Protein 7K46 (pdb70)

Solvent-accessible surface area: 13579 Å² total; per-residue (Å²): 173,32,125,57,13,83,69,3,125,45,92,30,0,21,23,1,86,86,13,57,79,71,23,0,65,41,0,7,101,8,0,43,62,0,52,99,40,18,85,67,62,125,119,13,78,77,3,162,53,115,28,0,0,10,1,33,76,58,146,24,87,92,7,56,65,15,1,22,39,0,0,111,108,0,22,9,50,29,61,128,56,86,68,204,131,109,78,26,56,72,15,1,142,57,0,18,92,85,5,39,0,2,0,5,39,42,47,128,95,92,3,15,106,59,0,81,76,27,26,105,56,16,0,0,3,0,2,18,48,16,1,54,22,1,0,16,7,0,7,2,0,0,0,0,58,35,43,20,52,46,3,58,43,8,0,0,0,1,3,0,14,1,111,128,23,119,50,11,17,17,5,0,69,8,0,0,107,7,4,48,6,98,40,0,10,3,0,3,14,87,50,32,72,5,38,83,144,10,55,72,111,3,46,111,28,20,124,88,95,62,8,44,55,68,86,32,72,11,12,53,60,129,12,0,46,41,0,20,0,0,4,2,18,115,28,58,190,115,160,50,35,110,82,22,66,75,41,5,52,0,28,142,75,49,5,83,95,16,70,98,134,4,5,0,0,2,31,24,80,58,90,76,21,2,27,101,76,4,37,145,34,114,49,4,0,0,86,97,3,73,99,17,0,16,0,0,8,0,0,0,0,8,0,3,35,16,107

Radius of gyration: 19.5 Å; Cα contacts (8 Å, |Δi|>4): 595; chains: 1; bounding box: 45×53×38 Å

Sequence (307 aa):
TFNPVASLKGQSVASSAAQFSRADIDALIQLALDMKTHIEAGKTIDTLRRGRVMTPLFFEDSSRTLSSFCAAMMRLGGSVVNFKVEGETLQDTIRTLLDSYSDVLVLRHAKEEALEEQAMSVATHPIMNAGNGAGEHPTQALLDILTIHAELGAVDGIAIALIGDLKKGRTVHSSLLKLLAHNFALRKVYLIAPAGLEMPAEVLEHVATDVVVKRGIAIQQASGLTPEIVADCDVLYATRLQKLTAFEASSKASSLLIDKARLAHAKAKMVVMHPLPRVDDELLSTDIDDDPRAAYFRQMRYGLFMRMAILFSVLSG

Secondary structure (DSSP, 8-state):
-----GGGTT--B--GGGS-HHHHHHHHHHHHHHHHHHHTT----TTTT-EEEEEESS--HHHHHHHHHHHHTTT-EE---------HHHHHHHHHTT-SEEEEE-S-HHHHHHHHHH-SS-EEE---TTS--HHHHHHHHHHHHHHHS-STT-EEEEES-TTT-HHHHHHHHHHHHHS--SEEEEE--TT-PPPHHHHHHHHHHHHHHT-EEEEESS--HHHHHH-SEEEE------TTHHHHHHHH-BSHHHHTTS-SS-EEE--S--SSSB-GGGTTSTTB-TTHHHHHHHHHHHHHHHHHH--

Foldseek 3Di:
DADALQVQAQAAAFFLVVDALVSLVNLLVQLVVVVVCVVVVHAAQQAAPAEEEEDAPDDDCLLVVLLQLLQVSNNHYYDYDDDDPDDLCVVLVVCQVRHQEYEYHEQDPVSVVSSVVRHPHHYYDCDYQQLGHNLLLSLVLSLLCVQQVDLAAFEEEEEELQQRNNVVLSSVQSSLQHHLYAEYEYEAAPPSGNDPVSCVSSVVSCVVSVYYYHYDHADDLVSQQRGQEYEYEEYDDPPCRVVSLVRQADAPVSCVSHDPRHAYEYCDDYDRSYPCRCVPPPRHCHVVSSVSSSSSSSSSVCNHHRD

Structure (mmCIF, N/CA/C/O backbone):
data_7K46
#
_entry.id   7K46
#
_cell.length_a   136.240
_cell.length_b   136.240
_cell.length_c   136.240
_cell.angle_alpha   90.000
_cell.angle_beta   90.000
_cell.angle_gamma   90.000
#
_symmetry.space_group_name_H-M   'I 2 3'
#
loop_
_entity.id
_entity.type
_entity.pdbx_description
1 polymer 'Aspartate carbamoyltransferase'
2 non-polymer 1,2-ETHANEDIOL
3 water water
#
loop_
_atom_site.group_PDB
_atom_site.id
_atom_site.type_symbol
_atom_site.label_atom_id
_atom_site.label_alt_id
_atom_site.label_comp_id
_atom_site.label_asym_id
_atom_site.label_entity_id
_atom_site.label_seq_id
_atom_site.pdbx_PDB_ins_code
_atom_site.Cartn_x
_atom_site.Cartn_y
_atom_site.Cartn_z
_atom_site.occupancy
_atom_site.B_iso_or_equiv
_atom_site.auth_seq_id
_atom_site.auth_comp_id
_atom_site.auth_asym_id
_atom_site.auth_atom_id
_atom_site.pdbx_PDB_model_num
ATOM 1 N N . THR A 1 3 ? 55.50343 41.36863 72.73636 1.000 67.53026 3 THR A N 1
ATOM 2 C CA . THR A 1 3 ? 54.09871 41.32978 72.34562 1.000 61.34816 3 THR A CA 1
ATOM 3 C C . THR A 1 3 ? 53.68065 39.89693 71.97622 1.000 54.89437 3 THR A C 1
ATOM 4 O O . THR A 1 3 ? 54.51285 39.07961 71.57247 1.000 57.44633 3 THR A O 1
ATOM 8 N N . PHE A 1 4 ? 52.39451 39.58969 72.14189 1.000 38.52650 4 PHE A N 1
ATOM 9 C CA . PHE A 1 4 ? 51.85741 38.26462 71.86349 1.000 33.41371 4 PHE A CA 1
ATOM 10 C C . PHE A 1 4 ? 50.73581 38.36392 70.83732 1.000 35.36102 4 PHE A C 1
ATOM 11 O O . PHE A 1 4 ? 49.99673 39.35293 70.79418 1.000 31.06554 4 PHE A O 1
ATOM 19 N N . ASN A 1 5 ? 50.60206 37.32611 70.01330 1.000 31.26633 5 ASN A N 1
ATOM 20 C CA . ASN A 1 5 ? 49.51927 37.29156 69.04001 1.000 29.66424 5 ASN A CA 1
ATOM 21 C C . ASN A 1 5 ? 48.36434 36.47769 69.59591 1.000 25.45295 5 ASN A C 1
ATOM 22 O O . ASN A 1 5 ? 48.53674 35.27817 69.88018 1.000 25.65513 5 ASN A O 1
ATOM 27 N N . PRO A 1 6 ? 47.18940 37.06986 69.77535 1.000 21.56579 6 PRO A N 1
ATOM 28 C CA . PRO A 1 6 ? 46.05933 36.30149 70.30509 1.000 23.57505 6 PRO A CA 1
ATOM 29 C C . PRO A 1 6 ? 45.59348 35.25033 69.30554 1.000 21.98414 6 PRO A C 1
ATOM 30 O O . PRO A 1 6 ? 45.79200 35.37944 68.09424 1.000 22.88364 6 PRO A O 1
ATOM 34 N N . VAL A 1 7 ? 44.99930 34.17737 69.82756 1.000 18.57970 7 VAL A N 1
ATOM 35 C CA . VAL A 1 7 ? 44.34905 33.17847 68.97570 1.000 23.25036 7 VAL A CA 1
ATOM 36 C C . VAL A 1 7 ? 43.02204 33.78766 68.52881 1.000 24.81865 7 VAL A C 1
ATOM 37 O O . VAL A 1 7 ? 42.06287 33.86502 69.30035 1.000 21.42724 7 VAL A O 1
ATOM 41 N N . ALA A 1 8 ? 42.97115 34.23102 67.27107 1.000 23.62614 8 ALA A N 1
ATOM 42 C CA . ALA A 1 8 ? 41.89217 35.11176 66.83170 1.000 26.04303 8 ALA A CA 1
ATOM 43 C C . ALA A 1 8 ? 40.51963 34.45081 66.92317 1.000 24.59315 8 ALA A C 1
ATOM 44 O O . ALA A 1 8 ? 39.51907 35.14174 67.13873 1.000 25.34598 8 ALA A O 1
ATOM 46 N N . SER A 1 9 ? 40.44105 33.12666 66.76744 1.000 22.20247 9 SER A N 1
ATOM 47 C CA . SER A 1 9 ? 39.13249 32.47716 66.78060 1.000 27.68228 9 SER A CA 1
ATOM 48 C C . SER A 1 9 ? 38.44110 32.58194 68.13428 1.000 27.78947 9 SER A C 1
ATOM 49 O O . SER A 1 9 ? 37.21927 32.40731 68.20588 1.000 23.93945 9 SER A O 1
ATOM 52 N N . LEU A 1 10 ? 39.18303 32.85587 69.20717 1.000 23.09036 10 LEU A N 1
ATOM 53 C CA . LEU A 1 10 ? 38.56982 33.00132 70.52298 1.000 21.72014 10 LEU A CA 1
ATOM 54 C C . LEU A 1 10 ? 38.06301 34.40680 70.81962 1.000 20.18730 10 LEU A C 1
ATOM 55 O O . LEU A 1 10 ? 37.42678 34.59966 71.85989 1.000 20.08701 10 LEU A O 1
ATOM 60 N N . LYS A 1 11 ? 38.32677 35.38693 69.96060 1.000 20.31959 11 LYS A N 1
ATOM 61 C CA . LYS A 1 11 ? 38.03399 36.77384 70.31029 1.000 21.11221 11 LYS A CA 1
ATOM 62 C C . LYS A 1 11 ? 36.54968 36.95896 70.61811 1.000 24.02863 11 LYS A C 1
ATOM 63 O O . LYS A 1 11 ? 35.69025 36.66117 69.78229 1.000 20.24017 11 LYS A O 1
ATOM 69 N N . GLY A 1 12 ? 36.25903 37.43471 71.83034 1.000 21.67812 12 GLY A N 1
ATOM 70 C CA . GLY A 1 12 ? 34.90215 37.72385 72.24658 1.000 25.65244 12 GLY A CA 1
ATOM 71 C C . GLY A 1 12 ? 33.99315 36.52349 72.38936 1.000 23.73305 12 GLY A C 1
ATOM 72 O O . GLY A 1 12 ? 32.77774 36.69432 72.44927 1.000 25.99683 12 GLY A O 1
ATOM 73 N N . GLN A 1 13 ? 34.54769 35.31861 72.47305 1.000 20.20137 13 GLN A N 1
ATOM 74 C CA . GLN A 1 13 ? 33.77940 34.08123 72.50040 1.000 21.90484 13 GLN A CA 1
ATOM 75 C C . GLN A 1 13 ? 33.76203 33.45938 73.89120 1.000 21.61053 13 GLN A C 1
ATOM 76 O O . GLN A 1 13 ? 34.80223 33.35603 74.55446 1.000 18.83670 13 GLN A O 1
ATOM 82 N N . SER A 1 14 ? 32.57643 33.02553 74.31873 1.000 19.61376 14 SER A N 1
ATOM 83 C CA . SER A 1 14 ? 32.48480 32.17033 75.49609 1.000 18.38319 14 SER A CA 1
ATOM 84 C C . SER A 1 14 ? 33.18242 30.84297 75.21977 1.000 18.72938 14 SER A C 1
ATOM 85 O O . SER A 1 14 ? 33.21463 30.35804 74.08691 1.000 20.52343 14 SER A O 1
ATOM 88 N N . VAL A 1 15 ? 33.75470 30.26086 76.26534 1.000 17.51999 15 VAL A N 1
ATOM 89 C CA . VAL A 1 15 ? 34.46626 28.99015 76.17433 1.000 19.17368 15 VAL A CA 1
ATOM 90 C C . VAL A 1 15 ? 33.66918 27.99082 77.00370 1.000 19.10607 15 VAL A C 1
ATOM 91 O O . VAL A 1 15 ? 33.79089 27.93474 78.23798 1.000 18.00058 15 VAL A O 1
ATOM 95 N N . ALA A 1 16 ? 32.81369 27.22965 76.32470 1.000 16.91580 16 ALA A N 1
ATOM 96 C CA . ALA A 1 16 ? 31.89579 26.31166 76.98465 1.000 17.35202 16 ALA A CA 1
ATOM 97 C C . ALA A 1 16 ? 32.38060 24.87283 76.97942 1.000 18.44497 16 ALA A C 1
ATOM 98 O O . ALA A 1 16 ? 32.11740 24.13909 77.94138 1.000 18.61276 16 ALA A O 1
ATOM 100 N N . SER A 1 17 ? 33.06955 24.45775 75.91909 1.000 20.85540 17 SER A N 1
ATOM 101 C CA A SER A 1 17 ? 33.50009 23.07697 75.75930 0.697 22.54772 17 SER A CA 1
ATOM 102 C CA B SER A 1 17 ? 33.51307 23.08132 75.77725 0.303 22.55773 17 SER A CA 1
ATOM 103 C C . SER A 1 17 ? 34.78851 23.05598 74.94981 1.000 21.75194 17 SER A C 1
ATOM 104 O O . SER A 1 17 ? 34.94928 23.84195 74.01488 1.000 22.63173 17 SER A O 1
ATOM 109 N N . ALA A 1 18 ? 35.69244 22.14480 75.30117 1.000 26.38318 18 ALA A N 1
ATOM 110 C CA . ALA A 1 18 ? 36.90928 22.00317 74.51172 1.000 26.40726 18 ALA A CA 1
ATOM 111 C C . ALA A 1 18 ? 36.60293 21.50111 73.10379 1.000 23.34731 18 ALA A C 1
ATOM 112 O O . ALA A 1 18 ? 37.41379 21.69877 72.18927 1.000 23.01404 18 ALA A O 1
ATOM 114 N N . ALA A 1 19 ? 35.44196 20.88057 72.90192 1.000 20.12103 19 ALA A N 1
ATOM 115 C CA . ALA A 1 19 ? 35.06625 20.45309 71.55735 1.000 25.46725 19 ALA A CA 1
ATOM 116 C C . ALA A 1 19 ? 34.84110 21.62893 70.60746 1.000 24.37087 19 ALA A C 1
ATOM 117 O O . ALA A 1 19 ? 34.74776 21.42020 69.39506 1.000 21.87569 19 ALA A O 1
ATOM 119 N N . GLN A 1 20 ? 34.75469 22.85987 71.10545 1.000 23.37112 20 GLN A N 1
ATOM 120 C CA . GLN A 1 20 ? 34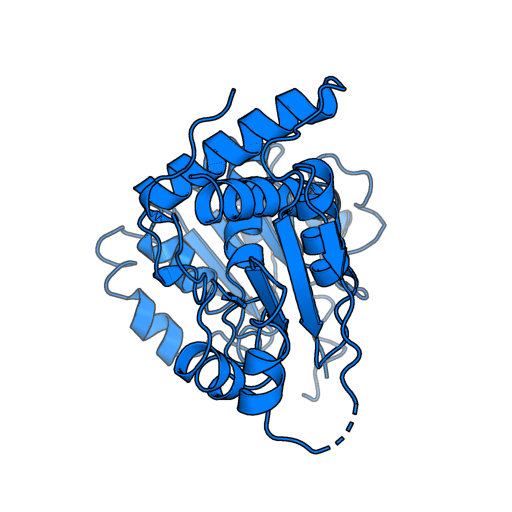.54680 23.96509 70.17971 1.000 23.96580 20 GLN A CA 1
ATOM 121 C C . GLN A 1 20 ? 35.83249 24.38926 69.46660 1.000 24.88828 20 GLN A C 1
ATOM 122 O O . GLN A 1 20 ? 35.76769 25.21778 68.55274 1.000 24.67230 20 GLN A O 1
ATOM 128 N N . PHE A 1 21 ? 36.97870 23.80000 69.80149 1.000 23.76985 21 PHE A N 1
ATOM 129 C CA . PHE A 1 21 ? 38.25434 24.16879 69.19772 1.000 24.29137 21 PHE A CA 1
ATOM 130 C C . PHE A 1 21 ? 38.69880 23.16836 68.13479 1.000 29.32678 21 PHE A C 1
ATOM 131 O O . PHE A 1 21 ? 38.49601 21.96028 68.28131 1.000 26.70438 21 PHE A O 1
ATOM 139 N N . SER A 1 22 ? 39.32600 23.68062 67.07449 1.000 25.05841 22 SER A N 1
ATOM 140 C CA . SER A 1 22 ? 39.99595 22.83376 66.09736 1.000 27.80440 22 SER A CA 1
ATOM 141 C C . SER A 1 22 ? 41.37807 22.43540 66.60841 1.000 24.07105 22 SER A C 1
ATOM 142 O O . SER A 1 22 ? 41.89772 23.00889 67.56550 1.000 24.41394 22 SER A O 1
ATOM 145 N N . ARG A 1 23 ? 41.99227 21.44912 65.94127 1.000 27.58636 23 ARG A N 1
ATOM 146 C CA . ARG A 1 23 ? 43.37805 21.11583 66.26478 1.000 26.48366 23 ARG A CA 1
ATOM 147 C C . ARG A 1 23 ? 44.27890 22.33582 66.08415 1.000 26.93313 23 ARG A C 1
ATOM 148 O O . ARG A 1 23 ? 45.16027 22.59365 66.91414 1.000 23.87093 23 ARG A O 1
ATOM 156 N N . ALA A 1 24 ? 44.02889 23.13225 65.03465 1.000 24.41108 24 ALA A N 1
ATOM 157 C CA . ALA A 1 24 ? 44.80480 24.35320 64.82049 1.000 25.00637 24 ALA A CA 1
ATOM 158 C C . ALA A 1 24 ? 44.65151 25.32980 65.98125 1.000 23.94560 24 ALA A C 1
ATOM 159 O O . ALA A 1 24 ? 45.63838 25.94982 66.40053 1.000 24.67369 24 ALA A O 1
ATOM 161 N N . ASP A 1 25 ? 43.42323 25.49462 66.50289 1.000 21.64471 25 ASP A N 1
ATOM 162 C CA . ASP A 1 25 ? 43.20554 26.33391 67.68673 1.000 22.31746 25 ASP A CA 1
ATOM 163 C C . ASP A 1 25 ? 44.02704 25.83188 68.86753 1.000 22.58565 25 ASP A C 1
ATOM 164 O O . ASP A 1 25 ? 44.62037 26.61949 69.61732 1.000 20.89509 25 ASP A O 1
ATOM 169 N N . ILE A 1 26 ? 44.01518 24.51843 69.08452 1.000 21.04708 26 ILE A N 1
ATOM 170 C CA . ILE A 1 26 ? 44.72812 23.93748 70.21867 1.000 21.16887 26 ILE A CA 1
ATOM 171 C C . ILE A 1 26 ? 46.23038 24.13678 70.06298 1.000 21.60925 26 ILE A C 1
ATOM 172 O O . ILE A 1 26 ? 46.91729 24.54121 71.01431 1.000 22.20723 26 ILE A O 1
ATOM 177 N N . ASP A 1 27 ? 46.76089 23.86236 68.86258 1.000 21.24238 27 ASP A N 1
ATOM 178 C CA . ASP A 1 27 ? 48.17034 24.14223 68.57582 1.000 23.97411 27 ASP A CA 1
ATOM 179 C C . ASP A 1 27 ? 48.51084 25.58802 68.91319 1.000 21.53545 27 ASP A C 1
ATOM 180 O O . ASP A 1 27 ? 49.54363 25.87518 69.53030 1.000 22.31099 27 ASP A O 1
ATOM 185 N N . ALA A 1 28 ? 47.65331 26.51706 68.48516 1.000 21.73745 28 ALA A N 1
ATOM 186 C CA . ALA A 1 28 ? 47.93805 27.93388 68.68067 1.000 23.12295 28 ALA A CA 1
ATOM 187 C C . ALA A 1 28 ? 47.87702 28.30319 70.15620 1.000 19.71778 28 ALA A C 1
ATOM 188 O O . ALA A 1 28 ? 48.69996 29.09073 70.63671 1.000 20.83328 28 ALA A O 1
ATOM 190 N N . LEU A 1 29 ? 46.91068 27.74351 70.89209 1.000 17.93204 29 LEU A N 1
ATOM 191 C CA . LEU A 1 29 ? 46.82681 28.01418 72.32595 1.000 20.55593 29 LEU A CA 1
ATOM 192 C C . LEU A 1 29 ? 48.02275 27.42805 73.06392 1.000 21.88487 29 LEU A C 1
ATOM 193 O O . LEU A 1 29 ? 48.54055 28.03427 74.01326 1.000 18.98542 29 LEU A O 1
ATOM 198 N N . ILE A 1 3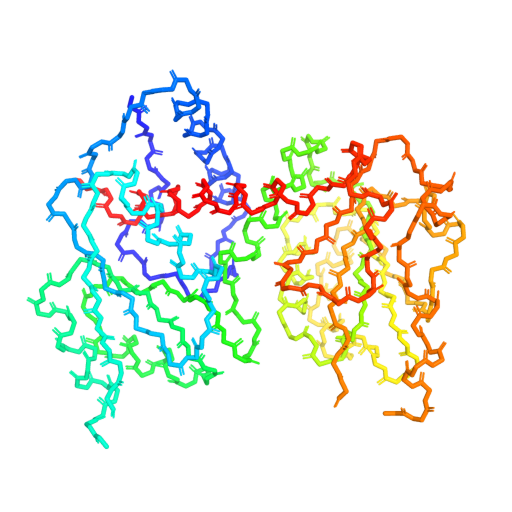0 ? 48.47308 26.24462 72.65240 1.000 18.73995 30 ILE A N 1
ATOM 199 C CA . ILE A 1 30 ? 49.65875 25.66420 73.26937 1.000 20.58802 30 ILE A CA 1
ATOM 200 C C . ILE A 1 30 ? 50.86316 26.58280 73.07951 1.000 21.10659 30 ILE A C 1
ATOM 201 O O . ILE A 1 30 ? 51.60552 26.86361 74.02941 1.000 19.03763 30 ILE A O 1
ATOM 206 N N . GLN A 1 31 ? 51.08827 27.04839 71.84446 1.000 20.58135 31 GLN A N 1
ATOM 207 C CA . GLN A 1 31 ? 52.25274 27.89676 71.58631 1.000 23.17036 31 GLN A CA 1
ATOM 208 C C . GLN A 1 31 ? 52.16293 29.21185 72.35587 1.000 22.62083 31 GLN A C 1
ATOM 209 O O . GLN A 1 31 ? 53.17065 29.70491 72.87912 1.000 21.69453 31 GLN A O 1
ATOM 215 N N . LEU A 1 32 ? 50.96495 29.79391 72.43463 1.000 18.97424 32 LEU A N 1
ATOM 216 C CA . LEU A 1 32 ? 50.79911 31.05536 73.15338 1.000 21.45762 32 LEU A CA 1
ATOM 217 C C . LEU A 1 32 ? 51.04492 30.86732 74.64539 1.000 20.80042 32 LEU A C 1
ATOM 218 O O . LEU A 1 32 ? 51.70326 31.69870 75.28008 1.000 18.83588 32 LEU A O 1
ATOM 223 N N . ALA A 1 33 ? 50.54288 29.76790 75.21936 1.000 18.16167 33 ALA A N 1
ATOM 224 C CA . ALA A 1 33 ? 50.77591 29.50686 76.63697 1.000 17.96044 33 ALA A CA 1
ATOM 225 C C . ALA A 1 33 ? 52.26198 29.33404 76.92215 1.000 19.13854 33 ALA A C 1
ATOM 226 O O . ALA A 1 33 ? 52.78361 29.87462 77.90534 1.000 19.89738 33 ALA A O 1
ATOM 228 N N . LEU A 1 34 ? 52.96849 28.60504 76.05682 1.000 17.86648 34 LEU A N 1
ATOM 229 C CA . LEU A 1 34 ? 54.40022 28.41240 76.26352 1.000 20.31009 34 LEU A CA 1
ATOM 230 C C . LEU A 1 34 ? 55.16416 29.71971 76.09669 1.000 22.20446 34 LEU A C 1
ATOM 231 O O . LEU A 1 34 ? 56.11944 29.98043 76.83732 1.000 24.18260 34 LEU A O 1
ATOM 236 N N . ASP A 1 35 ? 54.76408 30.55135 75.12707 1.000 22.48292 35 ASP A N 1
ATOM 237 C CA . ASP A 1 35 ? 55.42903 31.84019 74.94054 1.000 25.32849 35 ASP A CA 1
ATOM 238 C C . ASP A 1 35 ? 55.22911 32.73608 76.15860 1.000 21.47453 35 ASP A C 1
ATOM 239 O O . ASP A 1 35 ? 56.16411 33.41583 76.60370 1.000 22.98684 35 ASP A O 1
ATOM 244 N N . MET A 1 36 ? 54.02405 32.72633 76.72948 1.000 20.41291 36 MET A N 1
ATOM 245 C CA . MET A 1 36 ? 53.78597 33.47029 77.96105 1.000 20.76424 36 MET A CA 1
ATOM 246 C C . MET A 1 36 ? 54.57473 32.88932 79.12646 1.000 23.98676 36 MET A C 1
ATOM 247 O O . MET A 1 36 ? 55.08296 33.64175 79.96706 1.000 19.62451 36 MET A O 1
ATOM 252 N N . LYS A 1 37 ? 54.67437 31.55546 79.20481 1.000 22.11526 37 LYS A N 1
ATOM 253 C CA . LYS A 1 37 ? 55.47236 30.93791 80.26325 1.000 21.57199 37 LYS A CA 1
ATOM 254 C C . LYS A 1 37 ? 56.90988 31.44248 80.22648 1.000 23.95753 37 LYS A C 1
ATOM 255 O O . LYS A 1 37 ? 57.46271 31.84995 81.25393 1.000 22.39126 37 LYS A O 1
ATOM 261 N N . THR A 1 38 ? 57.52949 31.44625 79.04730 1.000 22.40102 38 THR A N 1
ATOM 262 C CA . THR A 1 38 ? 58.90334 31.93642 78.95392 1.000 23.62442 38 THR A CA 1
ATOM 263 C C . THR A 1 38 ? 58.99872 33.38623 79.41211 1.000 25.09514 38 THR A C 1
ATOM 264 O O . THR A 1 38 ? 59.88246 33.74698 80.20293 1.000 23.59868 38 THR A O 1
ATOM 268 N N . HIS A 1 39 ? 58.08523 34.22423 78.91587 1.000 23.21015 39 HIS A N 1
ATOM 269 C CA . HIS A 1 39 ? 58.03212 35.64598 79.25961 1.000 28.39850 39 HIS A CA 1
ATOM 270 C C . HIS A 1 39 ? 57.89901 35.84794 80.76586 1.000 25.27985 39 HIS A C 1
ATOM 271 O O . HIS A 1 39 ? 58.71474 36.53931 81.38934 1.000 24.29441 39 HIS A O 1
ATOM 278 N N . ILE A 1 40 ? 56.87773 35.23255 81.36642 1.000 20.01255 40 ILE A N 1
ATOM 279 C CA . ILE A 1 40 ? 56.59652 35.43657 82.78629 1.000 19.93772 40 ILE A CA 1
ATOM 280 C C . ILE A 1 40 ? 57.73229 34.90302 83.64655 1.000 25.07925 40 ILE A C 1
ATOM 281 O O . ILE A 1 40 ? 58.14653 35.54047 84.62342 1.000 24.93920 40 ILE A O 1
ATOM 286 N N . GLU A 1 41 ? 58.26879 33.73207 83.29795 1.000 26.62486 41 GLU A N 1
ATOM 287 C CA . GLU A 1 41 ? 59.31705 33.16205 84.13307 1.000 29.01920 41 GLU A CA 1
ATOM 288 C C . GLU A 1 41 ? 60.63161 33.90597 83.98261 1.000 30.15341 41 GLU A C 1
ATOM 289 O O . GLU A 1 41 ? 61.50456 33.77688 84.84696 1.000 35.11952 41 GLU A O 1
ATOM 295 N N . ALA A 1 42 ? 60.78257 34.69727 82.92343 1.000 29.21643 42 ALA A N 1
ATOM 296 C CA . ALA A 1 42 ? 61.90124 35.61778 82.81798 1.000 28.99778 42 ALA A CA 1
ATOM 297 C C . ALA A 1 42 ? 61.71417 36.87115 83.66426 1.000 32.45962 42 ALA A C 1
ATOM 298 O O . ALA A 1 42 ? 62.60513 37.72524 83.67029 1.000 30.62948 42 ALA A O 1
ATOM 300 N N . GLY A 1 43 ? 60.59308 37.00471 84.37290 1.000 26.80199 43 GLY A N 1
ATOM 301 C CA . GLY A 1 43 ? 60.32504 38.18332 85.17653 1.000 32.21036 43 GLY A CA 1
ATOM 302 C C . GLY A 1 43 ? 59.62797 39.31850 84.45215 1.000 31.08681 43 GLY A C 1
ATOM 303 O O . GLY A 1 43 ? 59.34870 40.34914 85.07460 1.000 33.04432 43 GLY A O 1
ATOM 304 N N . LYS A 1 44 ? 59.34696 39.17004 83.16029 1.000 28.05277 44 LYS A N 1
ATOM 305 C CA . LYS A 1 44 ? 58.65894 40.20108 82.40096 1.000 24.23131 44 LYS A CA 1
ATOM 306 C C . LYS A 1 44 ? 57.16082 40.13804 82.68523 1.000 26.00375 44 LYS A C 1
ATOM 307 O O . LYS A 1 44 ? 56.60871 39.07030 82.96587 1.000 24.57737 44 LYS A O 1
ATOM 313 N N . THR A 1 45 ? 56.50225 41.29450 82.62430 1.000 21.14092 45 THR A N 1
ATOM 314 C CA . THR A 1 45 ? 55.08706 41.37519 82.96242 1.000 20.71695 45 THR A CA 1
ATOM 315 C C . THR A 1 45 ? 54.24008 41.60302 81.71398 1.000 23.77925 45 THR A C 1
ATOM 316 O O . THR A 1 45 ? 54.74795 41.89821 80.62809 1.000 22.99738 45 THR A O 1
ATOM 320 N N . ILE A 1 46 ? 52.92807 41.43519 81.88301 1.000 20.56991 46 ILE A N 1
ATOM 321 C CA . ILE A 1 46 ? 51.94727 41.63892 80.82159 1.000 22.81713 46 ILE A CA 1
ATOM 322 C C . ILE A 1 46 ? 50.84794 42.53978 81.35986 1.000 23.10762 46 ILE A C 1
ATOM 323 O O . ILE A 1 46 ? 50.27882 42.26275 82.42108 1.000 22.25370 46 ILE A O 1
ATOM 328 N N . ASP A 1 47 ? 50.54828 43.61664 80.63286 1.000 23.19854 47 ASP A N 1
ATOM 329 C CA . ASP A 1 47 ? 49.59807 44.61554 81.10423 1.000 27.30361 47 ASP A CA 1
ATOM 330 C C . ASP A 1 47 ? 48.43780 44.81001 80.13700 1.000 24.46777 47 ASP A C 1
ATOM 331 O O . ASP A 1 47 ? 47.67262 45.77496 80.28037 1.000 25.03351 47 ASP A O 1
ATOM 336 N N . THR A 1 48 ? 48.29631 43.91296 79.15942 1.000 22.79377 48 THR A N 1
ATOM 337 C CA . THR A 1 48 ? 47.33355 44.08328 78.07529 1.000 27.51187 48 THR A CA 1
ATOM 338 C C . THR A 1 48 ? 45.90203 44.22930 78.58330 1.000 23.40477 48 THR A C 1
ATOM 339 O O . THR A 1 48 ? 45.10086 44.95940 77.98312 1.000 22.67284 48 THR A O 1
ATOM 343 N N . LEU A 1 49 ? 45.55839 43.55485 79.67725 1.000 19.40064 49 LEU A N 1
ATOM 344 C CA . LEU A 1 49 ? 44.19201 43.56619 80.17771 1.000 17.81822 49 LEU A CA 1
ATOM 345 C C . LEU A 1 49 ? 43.99121 44.56100 81.31811 1.000 21.02443 49 LEU A C 1
ATOM 346 O O . LEU A 1 49 ? 43.00363 44.45803 82.04974 1.000 17.60793 49 LEU A O 1
ATOM 351 N N . ARG A 1 50 ? 44.87925 45.54572 81.45958 1.000 20.67182 50 ARG A N 1
ATOM 352 C CA A ARG A 1 50 ? 44.68111 46.59933 82.44776 0.498 22.16259 50 ARG A CA 1
ATOM 353 C CA B ARG A 1 50 ? 44.67580 46.59196 82.45298 0.502 22.15903 50 ARG A CA 1
ATOM 354 C C . ARG A 1 50 ? 43.31097 47.24010 82.26512 1.000 20.90148 50 ARG A C 1
ATOM 355 O O . ARG A 1 50 ? 42.93220 47.60306 81.15411 1.000 18.36607 50 ARG A O 1
ATOM 370 N N . GLY A 1 51 ? 42.56412 47.36972 83.36163 1.000 19.57868 51 GLY A N 1
ATOM 371 C CA . GLY A 1 51 ? 41.24782 47.96790 83.28890 1.000 21.59800 51 GLY A CA 1
ATOM 372 C C . GLY A 1 51 ? 40.12039 47.03999 82.87629 1.000 20.05327 51 GLY A C 1
ATOM 373 O O . GLY A 1 51 ? 38.97631 47.50068 82.78014 1.000 23.83255 51 GLY A O 1
ATOM 374 N N . ARG A 1 52 ? 40.39586 45.76184 82.61651 1.000 15.99219 52 ARG A N 1
ATOM 375 C CA . ARG A 1 52 ? 39.35442 44.78615 82.33040 1.000 18.16954 52 ARG A CA 1
ATOM 376 C C . ARG A 1 52 ? 39.06121 43.97329 83.58911 1.000 20.03269 52 ARG A C 1
ATOM 377 O O . ARG A 1 52 ? 39.95281 43.70861 84.39432 1.000 18.79777 52 ARG A O 1
ATOM 385 N N . VAL A 1 53 ? 37.80331 43.56763 83.74289 1.000 18.89711 53 VAL A N 1
ATOM 386 C CA . VAL A 1 53 ? 37.30716 42.99016 84.99050 1.000 17.95944 53 VAL A CA 1
ATOM 387 C C . VAL A 1 53 ? 36.79525 41.57747 84.73674 1.000 17.21733 53 VAL A C 1
ATOM 388 O O . VAL A 1 53 ? 35.96900 41.36259 83.84433 1.000 15.52042 53 VAL A O 1
ATOM 392 N N . MET A 1 54 ? 37.26969 40.62965 85.54124 1.000 16.16347 54 MET A N 1
ATOM 393 C CA . MET A 1 54 ? 36.73387 39.27734 85.59502 1.000 13.54120 54 MET A CA 1
ATOM 394 C C . MET A 1 54 ? 35.89229 39.14258 86.85704 1.000 13.73071 54 MET A C 1
ATOM 395 O O . MET A 1 54 ? 36.33155 39.55964 87.93841 1.000 15.49746 54 MET A O 1
ATOM 400 N N . THR A 1 55 ? 34.70313 38.54756 86.73345 1.000 14.26480 55 THR A N 1
ATOM 401 C CA . THR A 1 55 ? 33.96540 38.10587 87.91970 1.000 12.90474 55 THR A CA 1
ATOM 402 C C . THR A 1 55 ? 33.79979 36.59378 87.88628 1.000 17.51274 55 THR A C 1
ATOM 403 O O . THR A 1 55 ? 33.11762 36.06656 86.98703 1.000 16.43676 55 THR A O 1
ATOM 407 N N . PRO A 1 56 ? 34.35446 35.86476 88.85047 1.000 14.76752 56 PRO A N 1
ATOM 408 C CA . PRO A 1 56 ? 34.00768 34.44702 88.99906 1.000 16.08299 56 PRO A CA 1
ATOM 409 C C . PRO A 1 56 ? 32.72236 34.28577 89.79066 1.000 16.44009 56 PRO A C 1
ATOM 410 O O . PRO A 1 56 ? 32.46582 35.00825 90.76088 1.000 19.14691 56 PRO A O 1
ATOM 414 N N . LEU A 1 57 ? 31.90892 33.32355 89.36060 1.000 17.29681 57 LEU A N 1
ATOM 415 C CA . LEU A 1 57 ? 30.64885 32.99646 90.02313 1.000 17.53782 57 LEU A CA 1
ATOM 416 C C . LEU A 1 57 ? 30.68581 31.49153 90.25860 1.000 23.42938 57 LEU A C 1
ATOM 417 O O . LEU A 1 57 ? 30.41095 30.70880 89.34346 1.000 18.23658 57 LEU A O 1
ATOM 422 N N . PHE A 1 58 ? 31.05744 31.08624 91.47414 1.000 20.04268 58 PHE A N 1
ATOM 423 C CA . PHE A 1 58 ? 31.33469 29.68668 91.78168 1.000 22.07111 58 PHE A CA 1
ATOM 424 C C . PHE A 1 58 ? 30.27806 29.18369 92.75737 1.000 24.21502 58 PHE A C 1
ATOM 425 O O . PHE A 1 58 ? 30.24331 29.59638 93.92381 1.000 20.75528 58 PHE A O 1
ATOM 433 N N . PHE A 1 59 ? 29.39506 28.31692 92.26640 1.000 23.58972 59 PHE A N 1
ATOM 434 C CA . PHE A 1 59 ? 28.35137 27.72878 93.09270 1.000 26.46106 59 PHE A CA 1
ATOM 435 C C . PHE A 1 59 ? 28.82230 26.48414 93.82640 1.000 28.50118 59 PHE A C 1
ATOM 436 O O . PHE A 1 59 ? 28.12669 26.00713 94.73066 1.000 29.39672 59 PHE A O 1
ATOM 444 N N . GLU A 1 60 ? 29.96758 25.94182 93.44741 1.000 29.66006 60 GLU A N 1
ATOM 445 C CA . GLU A 1 60 ? 30.62377 24.88762 94.19726 1.000 35.81835 60 GLU A CA 1
ATOM 446 C C . GLU A 1 60 ? 32.07415 25.29505 94.40826 1.000 32.08698 60 GLU A C 1
ATOM 447 O O . GLU A 1 60 ? 32.65331 26.02111 93.59829 1.000 29.46324 60 GLU A O 1
ATOM 453 N N . ASP A 1 61 ? 32.64762 24.84521 95.51505 1.000 36.44236 61 ASP A N 1
ATOM 454 C CA . ASP A 1 61 ? 34.03175 25.18000 95.81170 1.000 37.79732 61 ASP A CA 1
ATOM 455 C C . ASP A 1 61 ? 34.96788 24.43719 94.86908 1.000 37.60613 61 ASP A C 1
ATOM 456 O O . ASP A 1 61 ? 34.83690 23.22748 94.67133 1.000 37.07903 61 ASP A O 1
ATOM 461 N N . SER A 1 62 ? 35.91033 25.17093 94.27322 1.000 30.76548 62 SER A N 1
ATOM 462 C CA . SER A 1 62 ? 37.05055 24.55599 93.59041 1.000 28.84111 62 SER A CA 1
ATOM 463 C C . SER A 1 62 ? 38.16419 25.60266 93.63461 1.000 23.48284 62 SER A C 1
ATOM 464 O O . SER A 1 62 ? 38.41097 26.31342 92.65906 1.000 20.38870 62 SER A O 1
ATOM 467 N N . SER A 1 63 ? 38.81943 25.69461 94.80188 1.000 20.51347 63 SER A N 1
ATOM 468 C CA . SER A 1 63 ? 39.82728 26.72769 94.99962 1.000 26.01063 63 SER A CA 1
ATOM 469 C C . SER A 1 63 ? 40.97035 26.58244 94.00977 1.000 25.18760 63 SER A C 1
ATOM 470 O O . SER A 1 63 ? 41.53049 27.59252 93.57087 1.000 20.48812 63 SER A O 1
ATOM 473 N N . ARG A 1 64 ? 41.32127 25.34196 93.64476 1.000 18.26832 64 ARG A N 1
ATOM 474 C CA . ARG A 1 64 ? 42.37557 25.11801 92.65031 1.000 17.44836 64 ARG A CA 1
ATOM 475 C C . ARG A 1 64 ? 42.03235 25.77279 91.30938 1.000 21.40183 64 ARG A C 1
ATOM 476 O O . ARG A 1 64 ? 42.84823 26.49888 90.72960 1.000 17.59992 64 ARG A O 1
ATOM 484 N N . THR A 1 65 ? 40.82571 25.53078 90.79112 1.000 17.10271 65 THR A N 1
ATOM 485 C CA . THR A 1 65 ? 40.46865 26.10883 89.49595 1.000 15.10337 65 THR A CA 1
ATOM 486 C C . THR A 1 65 ? 40.20488 27.61532 89.61077 1.000 17.02789 65 THR A C 1
ATOM 487 O O . THR A 1 65 ? 40.63129 28.39829 88.74803 1.000 15.36733 65 THR A O 1
ATOM 491 N N . LEU A 1 66 ? 39.51889 28.03632 90.67195 1.000 16.99058 66 LEU A N 1
ATOM 492 C CA . LEU A 1 66 ? 39.22450 29.45658 90.85609 1.000 16.23134 66 LEU A CA 1
ATOM 493 C C . LEU A 1 66 ? 40.50630 30.28330 90.93251 1.000 17.87680 66 LEU A C 1
ATOM 494 O O . LEU A 1 66 ? 40.65609 31.28657 90.22367 1.000 17.52737 66 LEU A O 1
ATOM 499 N N . SER A 1 67 ? 41.44827 29.88185 91.79416 1.000 18.25565 67 SER A N 1
ATOM 500 C CA . SER A 1 67 ? 42.63940 30.71282 91.97751 1.000 18.22010 67 SER A CA 1
ATOM 501 C C . SER A 1 67 ? 43.46070 30.78805 90.69576 1.000 17.86516 67 SER A C 1
ATOM 502 O O . SER A 1 67 ? 44.06446 31.82457 90.40281 1.000 15.60054 67 SER A O 1
ATOM 505 N N . SER A 1 68 ? 43.45605 29.71983 89.89786 1.000 16.15122 68 SER A N 1
ATOM 506 C CA . SER A 1 68 ? 44.17698 29.73076 88.62472 1.000 16.84368 68 SER A CA 1
ATOM 507 C C . SER A 1 68 ? 43.59536 30.76747 87.66233 1.000 16.25356 68 SER A C 1
ATOM 508 O O . SER A 1 68 ? 44.33753 31.53895 87.04066 1.000 15.12498 68 SER A O 1
ATOM 511 N N . PHE A 1 69 ? 42.26258 30.79649 87.51850 1.000 15.36517 69 PHE A N 1
ATOM 512 C CA . PHE A 1 69 ? 41.62828 31.82818 86.68995 1.000 14.64299 69 PHE A CA 1
ATOM 513 C C . PHE A 1 69 ? 41.95346 33.22904 87.20021 1.000 13.34810 69 PHE A C 1
ATOM 514 O O . PHE A 1 69 ? 42.24779 34.13385 86.40837 1.000 16.00357 69 PHE A O 1
ATOM 522 N N . CYS A 1 70 ? 41.87733 33.43125 88.51500 1.000 14.62255 70 CYS A N 1
ATOM 523 C CA . CYS A 1 70 ? 42.15855 34.75288 89.07619 1.000 14.95009 70 CYS A CA 1
ATOM 524 C C . CYS A 1 70 ? 43.61116 35.14813 88.86789 1.000 16.64577 70 CYS A C 1
ATOM 525 O O . CYS A 1 70 ? 43.90179 36.29124 88.49677 1.000 14.45919 70 CYS A O 1
ATOM 528 N N . ALA A 1 71 ? 44.53727 34.21947 89.11128 1.000 12.83026 71 ALA A N 1
ATOM 529 C CA . ALA A 1 71 ? 45.95157 34.53158 88.91919 1.000 12.97413 71 ALA A CA 1
ATOM 530 C C . ALA A 1 71 ? 46.25802 34.80616 87.45166 1.000 14.74949 71 ALA A C 1
ATOM 531 O O . ALA A 1 71 ? 47.03599 35.71550 87.13023 1.000 13.87396 71 ALA A O 1
ATOM 533 N N . ALA A 1 72 ? 45.66783 34.01616 86.54964 1.000 13.63119 72 ALA A N 1
ATOM 534 C CA . ALA A 1 72 ? 45.83997 34.24881 85.11511 1.000 15.59622 72 ALA A CA 1
ATOM 535 C C . ALA A 1 72 ? 45.38978 35.65118 84.73074 1.000 14.98330 72 ALA A C 1
ATOM 536 O O . ALA A 1 72 ? 46.09191 36.36438 84.00120 1.000 16.13411 72 ALA A O 1
ATOM 538 N N . MET A 1 73 ? 44.21032 36.05946 85.21248 1.000 13.57866 73 MET A N 1
ATOM 539 C CA . MET A 1 73 ? 43.71041 37.39752 84.91283 1.000 16.67356 73 MET A CA 1
ATOM 540 C C . MET A 1 73 ? 44.66578 38.47430 85.43116 1.000 16.14332 73 MET A C 1
ATOM 541 O O . MET A 1 73 ? 44.99214 39.42837 84.71503 1.000 14.33994 73 MET A O 1
ATOM 546 N N . MET A 1 74 ? 45.14924 38.32997 86.66550 1.000 14.04675 74 MET A N 1
ATOM 547 C CA . MET A 1 74 ? 45.99416 39.37991 87.23463 1.000 14.87902 74 MET A CA 1
ATOM 548 C C . MET A 1 74 ? 47.37636 39.43186 86.58200 1.000 17.51021 74 MET A C 1
ATOM 549 O O . MET A 1 74 ? 47.96576 40.51576 86.47335 1.000 16.28649 74 MET A O 1
ATOM 554 N N . ARG A 1 75 ? 47.90808 38.29295 86.14563 1.000 16.09035 75 ARG A N 1
ATOM 555 C CA . ARG A 1 75 ? 49.19367 38.28119 85.45653 1.000 17.36240 75 ARG A CA 1
ATOM 556 C C . ARG A 1 75 ? 49.09436 38.77880 84.01567 1.000 17.82741 75 ARG A C 1
ATOM 557 O O . ARG A 1 75 ? 50.11963 38.87285 83.33578 1.000 17.09944 75 ARG A O 1
ATOM 565 N N . LEU A 1 76 ? 47.89031 39.08002 83.53273 1.000 17.47700 76 LEU A N 1
ATOM 566 C CA . LEU A 1 76 ? 47.69936 39.80980 82.28740 1.000 18.30441 76 LEU A CA 1
ATOM 567 C C . LEU A 1 76 ? 47.43276 41.28560 82.53203 1.000 18.13457 76 LEU A C 1
ATOM 568 O O . LEU A 1 76 ? 47.16630 42.02721 81.57666 1.000 18.31454 76 LEU A O 1
ATOM 573 N N . GLY A 1 77 ? 47.50575 41.72894 83.78980 1.000 17.73305 77 GLY A N 1
ATOM 574 C CA . GLY A 1 77 ? 47.19129 43.09301 84.15279 1.000 18.21268 77 GLY A CA 1
ATOM 575 C C . GLY A 1 77 ? 45.73611 43.35608 84.47997 1.000 23.02624 77 GLY A C 1
ATOM 576 O O . GLY A 1 77 ? 45.39352 44.49207 84.83397 1.000 20.73576 77 GLY A O 1
ATOM 577 N N . GLY A 1 78 ? 44.86922 42.34549 84.38849 1.000 16.65919 78 GLY A N 1
ATOM 578 C CA . GLY A 1 78 ? 43.45475 42.55036 84.62360 1.000 15.40584 78 GLY A CA 1
ATOM 579 C C . GLY A 1 78 ? 43.08428 42.55732 86.09829 1.000 19.71822 78 GLY A C 1
ATOM 580 O O . GLY A 1 78 ? 43.89692 42.26926 86.97525 1.000 17.26240 78 GLY A O 1
ATOM 581 N N . SER A 1 79 ? 41.82174 42.89484 86.35346 1.000 17.14943 79 SER A N 1
ATOM 582 C CA . SER A 1 79 ? 41.24624 42.99283 87.69140 1.000 15.61304 79 SER A CA 1
ATOM 583 C C . SER A 1 79 ? 40.25806 41.85869 87.91966 1.000 16.52446 79 SER A C 1
ATOM 584 O O . SER A 1 79 ? 39.66416 41.34270 86.97308 1.000 14.28097 79 SER A O 1
ATOM 587 N N . VAL A 1 80 ? 40.06256 41.48980 89.18359 1.000 16.10236 80 VAL A N 1
ATOM 588 C CA . VAL A 1 80 ? 39.09469 40.45891 89.55009 1.000 17.43661 80 VAL A CA 1
ATOM 589 C C . VAL A 1 80 ? 38.18406 40.98761 90.64691 1.000 18.29727 80 VAL A C 1
ATOM 590 O O . VAL A 1 80 ? 38.66056 41.47512 91.67823 1.000 17.41870 80 VAL A O 1
ATOM 594 N N . VAL A 1 81 ? 36.87703 40.85557 90.44213 1.000 16.32322 81 VAL A N 1
ATOM 595 C CA . VAL A 1 81 ? 35.87258 41.23554 91.42722 1.000 15.59364 81 VAL A CA 1
ATOM 596 C C . VAL A 1 81 ? 35.17149 39.96382 91.88750 1.000 20.12081 81 VAL A C 1
ATOM 597 O O . VAL A 1 81 ? 34.66132 39.20384 91.05806 1.000 19.41314 81 VAL A O 1
ATOM 601 N N . ASN A 1 82 ? 35.14029 39.73865 93.19943 1.000 25.72302 82 ASN A N 1
ATOM 602 C CA . ASN A 1 82 ? 34.43163 38.58989 93.75326 1.000 27.46381 82 ASN A CA 1
ATOM 603 C C . ASN A 1 82 ? 32.92935 38.84703 93.76953 1.000 26.75497 82 ASN A C 1
ATOM 604 O O . ASN A 1 82 ? 32.47569 39.98862 93.87113 1.000 30.28251 82 ASN A O 1
ATOM 609 N N . PHE A 1 83 ? 32.15032 37.76907 93.68528 1.000 24.36560 83 PHE A N 1
ATOM 610 C CA . PHE A 1 83 ? 30.69480 37.86996 93.79792 1.000 21.77540 83 PHE A CA 1
ATOM 611 C C . PHE A 1 83 ? 30.21543 36.64667 94.57074 1.000 28.73503 83 PHE A C 1
ATOM 612 O O . PHE A 1 83 ? 30.13867 35.54913 94.01261 1.000 28.21291 83 PHE A O 1
ATOM 620 N N . LYS A 1 84 ? 29.89668 36.84205 95.84609 1.000 28.60720 84 LYS A N 1
ATOM 621 C CA . LYS A 1 84 ? 29.43926 35.74830 96.69494 1.000 32.76624 84 LYS 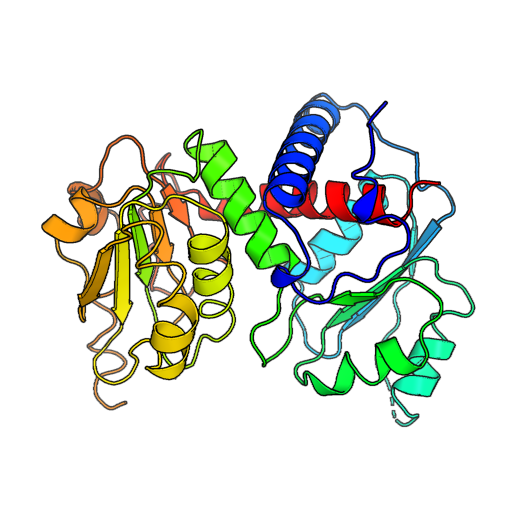A CA 1
ATOM 622 C C . LYS A 1 84 ? 28.04355 35.31371 96.27450 1.000 37.30517 84 LYS A C 1
ATOM 623 O O . LYS A 1 84 ? 27.11722 36.13202 96.21878 1.000 33.79002 84 LYS A O 1
ATOM 625 N N . VAL A 1 85 ? 27.89283 34.02618 95.96833 1.000 32.19744 85 VAL A N 1
ATOM 626 C CA . VAL A 1 85 ? 26.56364 33.47995 95.74531 1.000 39.79176 85 VAL A CA 1
ATOM 627 C C . VAL A 1 85 ? 25.77994 33.56609 97.04792 1.000 51.99054 85 VAL A C 1
ATOM 628 O O . VAL A 1 85 ? 26.26207 33.15296 98.11075 1.000 48.56296 85 VAL A O 1
ATOM 632 N N . GLU A 1 86 ? 24.57528 34.12695 96.97803 1.000 57.59811 86 GLU A N 1
ATOM 633 C CA . GLU A 1 86 ? 23.80184 34.41361 98.18855 1.000 64.08926 86 GLU A CA 1
ATOM 634 C C . GLU A 1 86 ? 22.81121 33.30682 98.54804 1.000 62.71442 86 GLU A C 1
ATOM 635 O O . GLU A 1 86 ? 22.38055 33.19950 99.69944 1.000 65.54268 86 GLU A O 1
ATOM 641 N N . GLY A 1 93 ? 16.57564 32.58106 96.35593 1.000 55.50614 93 GLY A N 1
ATOM 642 C CA . GLY A 1 93 ? 17.26259 33.75228 95.83187 1.000 61.04970 93 GLY A CA 1
ATOM 643 C C . GLY A 1 93 ? 16.74735 34.21651 94.47841 1.000 49.90444 93 GLY A C 1
ATOM 644 O O . GLY A 1 93 ? 15.73942 33.70655 93.98428 1.000 42.67237 93 GLY A O 1
ATOM 645 N N . GLU A 1 94 ? 17.42998 35.18947 93.87493 1.000 43.75911 94 GLU A N 1
ATOM 646 C CA . GLU A 1 94 ? 17.04992 35.61853 92.53747 1.000 35.70004 94 GLU A CA 1
ATOM 647 C C . GLU A 1 94 ? 17.47577 34.56952 91.50766 1.000 28.27167 94 GLU A C 1
ATOM 648 O O . GLU A 1 94 ? 18.28732 33.68106 91.78209 1.000 27.94701 94 GLU A O 1
ATOM 654 N N . THR A 1 95 ? 16.90811 34.67309 90.30822 1.000 26.72021 95 THR A N 1
ATOM 655 C CA . THR A 1 95 ? 17.26505 33.74019 89.24296 1.000 25.96651 95 THR A CA 1
ATOM 656 C C . THR A 1 95 ? 18.74662 33.84629 88.89373 1.000 26.03055 95 THR A C 1
ATOM 657 O O . THR A 1 95 ? 19.38184 34.89465 89.06235 1.000 23.53525 95 THR A O 1
ATOM 661 N N . LEU A 1 96 ? 19.30681 32.73573 88.40251 1.000 19.17985 96 LEU A N 1
ATOM 662 C CA . LEU A 1 96 ? 20.68304 32.76775 87.91340 1.000 20.08703 96 LEU A CA 1
ATOM 663 C C . LEU A 1 96 ? 20.83141 33.77528 86.78346 1.000 20.19343 96 LEU A C 1
ATOM 664 O O . LEU A 1 96 ? 21.84857 34.47674 86.69458 1.000 19.11879 96 LEU A O 1
ATOM 669 N N . GLN A 1 97 ? 19.81049 33.87724 85.92486 1.000 17.84397 97 GLN A N 1
ATOM 670 C CA . GLN A 1 97 ? 19.83872 34.85121 84.83885 1.000 19.42452 97 GLN A CA 1
ATOM 671 C C . GLN A 1 97 ? 20.01979 36.26716 85.36848 1.000 18.69648 97 GLN A C 1
ATOM 672 O O . GLN A 1 97 ? 20.84549 37.02813 84.85220 1.000 18.29580 97 GLN A O 1
ATOM 678 N N . ASP A 1 98 ? 19.25151 36.64409 86.39874 1.000 17.71906 98 ASP A N 1
ATOM 679 C CA . ASP A 1 98 ? 19.38891 37.99573 86.94091 1.000 17.53109 98 ASP A CA 1
ATOM 680 C C . ASP A 1 98 ? 20.76564 38.21242 87.54372 1.000 19.03468 98 ASP A C 1
ATOM 681 O O . ASP A 1 98 ? 21.30980 39.32240 87.47470 1.000 20.47530 98 ASP A O 1
ATOM 686 N N . THR A 1 99 ? 21.34777 37.16961 88.14269 1.000 18.87141 99 THR A N 1
ATOM 687 C CA . THR A 1 99 ? 22.69448 37.30471 88.68329 1.000 19.47782 99 THR A CA 1
ATOM 688 C C . THR A 1 99 ? 23.70585 37.54697 87.57214 1.000 18.96745 99 THR A C 1
ATOM 689 O O . THR A 1 99 ? 24.59461 38.40007 87.70943 1.000 17.00431 99 THR A O 1
ATOM 693 N N . ILE A 1 100 ? 23.58754 36.80152 86.46611 1.000 17.59607 100 ILE A N 1
ATOM 694 C CA . ILE A 1 100 ? 24.46913 37.00617 85.31649 1.000 18.57762 100 ILE A CA 1
ATOM 695 C C . ILE A 1 100 ? 24.35625 38.43886 84.80247 1.000 19.12614 100 ILE A C 1
ATOM 696 O O . ILE A 1 100 ? 25.36726 39.09687 84.52701 1.000 17.93155 100 ILE A O 1
ATOM 701 N N . ARG A 1 101 ? 23.12471 38.93704 84.64283 1.000 20.16490 101 ARG A N 1
ATOM 702 C CA . ARG A 1 101 ? 22.94030 40.32397 84.21023 1.000 20.21628 101 ARG A CA 1
ATOM 703 C C . ARG A 1 101 ? 23.63079 41.29141 85.16144 1.000 20.28263 101 ARG A C 1
ATOM 704 O O . ARG A 1 101 ? 24.18346 42.31476 84.73617 1.000 17.31080 101 ARG A O 1
ATOM 712 N N . THR A 1 102 ? 23.57856 40.99985 86.46185 1.000 17.74530 102 THR A N 1
ATOM 713 C CA . THR A 1 102 ? 24.25902 41.84688 87.43367 1.000 15.48117 102 THR A CA 1
ATOM 714 C C . THR A 1 102 ? 25.76711 41.86199 87.17864 1.000 17.26412 102 THR A C 1
ATOM 715 O O . THR A 1 102 ? 26.39138 42.93044 87.16145 1.000 17.43366 102 THR A O 1
ATOM 719 N N . LEU A 1 103 ? 26.36207 40.68892 86.92817 1.000 16.42460 103 LEU A N 1
ATOM 720 C CA A LEU A 1 103 ? 27.78998 40.63276 86.61399 0.503 18.46422 103 LEU A CA 1
ATOM 721 C CA B LEU A 1 103 ? 27.78979 40.63238 86.61466 0.497 18.46473 103 LEU A CA 1
ATOM 722 C C . LEU A 1 103 ? 28.11343 41.39179 85.32933 1.000 19.91251 103 LEU A C 1
ATOM 723 O O . LEU A 1 103 ? 29.14188 42.07694 85.24617 1.000 17.82401 103 LEU A O 1
ATOM 732 N N . ASP A 1 104 ? 27.25366 41.27417 84.31015 1.000 17.28067 104 ASP A N 1
ATOM 733 C CA . ASP A 1 104 ? 27.49967 41.94903 83.03438 1.000 19.72649 104 ASP A CA 1
ATOM 734 C C . ASP A 1 104 ? 27.43756 43.46220 83.14910 1.000 21.01170 104 ASP A C 1
ATOM 735 O O . ASP A 1 104 ? 27.88123 44.16424 82.22801 1.000 20.28439 104 ASP A O 1
ATOM 740 N N . SER A 1 105 ? 26.84634 43.98701 84.22141 1.000 16.53717 105 SER A N 1
ATOM 741 C CA . SER A 1 105 ? 26.76723 45.43104 84.35125 1.000 18.70172 105 SER A CA 1
ATOM 742 C C . SER A 1 105 ? 28.14358 46.05785 84.55764 1.000 18.99405 105 SER A C 1
ATOM 743 O O . SER A 1 105 ? 28.32398 47.24518 84.27052 1.000 20.68254 105 SER A O 1
ATOM 746 N N . TYR A 1 106 ? 29.12430 45.29346 85.02891 1.000 17.99019 106 TYR A N 1
ATOM 747 C CA . TYR A 1 106 ? 30.42426 45.88531 85.29877 1.000 18.02415 106 TYR A CA 1
ATOM 748 C C . TYR A 1 106 ? 31.60827 45.03993 84.83519 1.000 19.44549 106 TYR A C 1
ATOM 749 O O . TYR A 1 106 ? 32.74669 45.50987 84.94974 1.000 15.94595 106 TYR A O 1
ATOM 758 N N . SER A 1 107 ? 31.39202 43.82456 84.31999 1.000 15.89954 107 SER A N 1
ATOM 759 C CA . SER A 1 107 ? 32.46398 42.88034 84.00729 1.000 18.07338 107 SER A CA 1
ATOM 760 C C . SER A 1 107 ? 32.77232 42.85377 82.51176 1.000 18.70816 107 SER A C 1
ATOM 761 O O . SER A 1 107 ? 31.93899 43.20384 81.67124 1.000 17.12604 107 SER A O 1
ATOM 764 N N . ASP A 1 108 ? 33.98281 42.38696 82.19337 1.000 15.00860 108 ASP A N 1
ATOM 765 C CA . ASP A 1 108 ? 34.37993 42.06681 80.82642 1.000 19.88269 108 ASP A CA 1
ATOM 766 C C . ASP A 1 108 ? 34.36198 40.57337 80.53128 1.000 17.61587 108 ASP A C 1
ATOM 767 O O . ASP A 1 108 ? 34.23098 40.18733 79.36940 1.000 18.07241 108 ASP A O 1
ATOM 772 N N . VAL A 1 109 ? 34.53812 39.73264 81.54348 1.000 13.56366 109 VAL A N 1
ATOM 773 C CA . VAL A 1 109 ? 34.52748 38.28604 81.35518 1.000 16.44248 109 VAL A CA 1
ATOM 774 C C . VAL A 1 109 ? 33.98512 37.65983 82.63046 1.000 17.39239 109 VAL A C 1
ATOM 775 O O . VAL A 1 109 ? 34.26389 38.13322 83.73904 1.000 16.68162 109 VAL A O 1
ATOM 779 N N . LEU A 1 110 ? 33.16943 36.61641 82.46811 1.000 15.61196 110 LEU A N 1
ATOM 780 C CA . LEU A 1 110 ? 32.62103 35.87129 83.58945 1.000 16.92277 110 LEU A CA 1
ATOM 781 C C . LEU A 1 110 ? 33.24291 34.48166 83.61525 1.000 16.84670 110 LEU A C 1
ATOM 782 O O . LEU A 1 110 ? 33.60359 33.93532 82.56931 1.000 16.94764 110 LEU A O 1
ATOM 787 N N . VAL A 1 111 ? 33.39044 33.91767 84.81922 1.000 14.32546 111 VAL A N 1
ATOM 788 C CA . VAL A 1 111 ? 33.85546 32.53658 84.98839 1.000 16.61206 111 VAL A CA 1
ATOM 789 C C . VAL A 1 111 ? 32.80553 31.81158 85.81847 1.000 19.65101 111 VAL A C 1
ATOM 790 O O . VAL A 1 111 ? 32.61856 32.13559 86.99829 1.000 17.00382 111 VAL A O 1
ATOM 794 N N . LEU A 1 112 ? 32.12904 30.82570 85.21958 1.000 17.49985 112 LEU A N 1
ATOM 795 C CA . LEU A 1 112 ? 31.01644 30.13192 85.86551 1.000 15.94090 112 LEU A CA 1
ATOM 796 C C . LEU A 1 112 ? 31.40617 28.70951 86.25742 1.000 18.47666 112 LEU A C 1
ATOM 797 O O . LEU A 1 112 ? 31.85531 27.91864 85.41402 1.000 19.38407 112 LEU A O 1
ATOM 802 N N . ARG A 1 113 ? 31.20270 28.38135 87.52955 1.000 15.16310 113 ARG A N 1
ATOM 803 C CA . ARG A 1 113 ? 31.35265 27.02176 88.04188 1.000 16.55644 113 ARG A CA 1
ATOM 804 C C . ARG A 1 113 ? 30.03766 26.61319 88.69860 1.000 24.07357 113 ARG A C 1
ATOM 805 O O . ARG A 1 113 ? 29.66843 27.13925 89.75805 1.000 19.07463 113 ARG A O 1
ATOM 813 N N . HIS A 1 114 ? 29.32892 25.68621 88.06169 1.000 21.74716 114 HIS A N 1
ATOM 814 C CA . HIS A 1 114 ? 28.03993 25.20053 88.53576 1.000 21.34660 114 HIS A CA 1
ATOM 815 C C . HIS A 1 114 ? 27.95149 23.73091 88.15851 1.000 24.91196 114 HIS A C 1
ATOM 816 O O . HIS A 1 114 ? 28.38074 23.35126 87.06776 1.000 24.77740 114 HIS A O 1
ATOM 823 N N . ALA A 1 115 ? 27.40957 22.90459 89.05681 1.000 22.37276 115 ALA A N 1
ATOM 824 C CA . ALA A 1 115 ? 27.35224 21.47190 88.76887 1.000 26.30204 115 ALA A CA 1
ATOM 825 C C . ALA A 1 115 ? 26.41326 21.14877 87.60745 1.000 30.45672 115 ALA A C 1
ATOM 826 O O . ALA A 1 115 ? 26.61085 20.13817 86.91923 1.000 28.34349 115 ALA A O 1
ATOM 828 N N . LYS A 1 116 ? 25.39377 21.97287 87.37033 1.000 23.58816 116 LYS A N 1
ATOM 829 C CA . LYS A 1 116 ? 24.35821 21.64771 86.38979 1.000 30.60258 116 LYS A CA 1
ATOM 830 C C . LYS A 1 116 ? 24.69964 22.22960 85.02256 1.000 26.47083 116 LYS A C 1
ATOM 831 O O . LYS A 1 116 ? 24.95377 23.42920 84.90035 1.000 23.57339 116 LYS A O 1
ATOM 837 N N . GLU A 1 117 ? 24.67214 21.38438 83.98488 1.000 26.50863 117 GLU A N 1
ATOM 838 C CA . GLU A 1 117 ? 24.88590 21.90632 82.63675 1.000 26.41269 117 GLU A CA 1
ATOM 839 C C . GLU A 1 117 ? 23.80963 22.92349 82.26062 1.000 28.72881 117 GLU A C 1
ATOM 840 O O . GLU A 1 117 ? 24.08233 23.86122 81.49875 1.000 25.53188 117 GLU A O 1
ATOM 846 N N . GLU A 1 118 ? 22.59944 22.77738 82.82160 1.000 27.70370 118 GLU A N 1
ATOM 847 C CA . GLU A 1 118 ? 21.52692 23.75001 82.60690 1.000 27.90948 118 GLU A CA 1
ATOM 848 C C . GLU A 1 118 ? 21.94769 25.15863 83.01071 1.000 27.45273 118 GLU A C 1
ATOM 849 O O . GLU A 1 118 ? 21.51925 26.14453 82.39507 1.000 27.10954 118 GLU A O 1
ATOM 855 N N . ALA A 1 119 ? 22.76109 25.27861 84.06119 1.000 24.27273 119 ALA A N 1
ATOM 856 C CA . ALA A 1 119 ? 23.16486 26.60440 84.52416 1.000 25.17830 119 ALA A CA 1
ATOM 857 C C . ALA A 1 119 ? 23.97215 27.34375 83.46338 1.000 22.31349 119 ALA A C 1
ATOM 858 O O . ALA A 1 119 ? 23.77932 28.54932 83.25040 1.000 21.13235 119 ALA A O 1
ATOM 860 N N . LEU A 1 120 ? 24.88980 26.64321 82.78973 1.000 21.30989 120 LEU A N 1
ATOM 861 C CA . LEU A 1 120 ? 25.66782 27.29604 81.74265 1.000 21.25265 120 LEU A CA 1
ATOM 862 C C . LEU A 1 120 ? 24.76416 27.73612 80.59461 1.000 21.37995 120 LEU A C 1
ATOM 863 O O . LEU A 1 120 ? 24.96200 28.82107 80.02917 1.000 21.52531 120 LEU A O 1
ATOM 868 N N . GLU A 1 121 ? 23.78525 26.89274 80.23056 1.000 24.07148 121 GLU A N 1
ATOM 869 C CA A GLU A 1 121 ? 22.82650 27.27574 79.19738 0.490 25.82497 121 GLU A CA 1
ATOM 870 C CA B GLU A 1 121 ? 22.79153 27.25125 79.21564 0.510 25.83569 121 GLU A CA 1
ATOM 871 C C . GLU A 1 121 ? 22.08490 28.54642 79.59177 1.000 26.13393 121 GLU A C 1
ATOM 872 O O . GLU A 1 121 ? 22.02469 29.50572 78.80961 1.000 26.04008 121 GLU A O 1
ATOM 883 N N . GLN A 1 122 ? 21.52594 28.57117 80.80230 1.000 24.53671 122 GLN A N 1
ATOM 884 C CA . GLN A 1 122 ? 20.78191 29.73217 81.27375 1.000 24.53958 122 GLN A CA 1
ATOM 885 C C . GLN A 1 122 ? 21.65231 30.97774 81.29337 1.000 23.51616 122 GLN A C 1
ATOM 886 O O . GLN A 1 122 ? 21.19640 32.06948 80.92761 1.000 21.82877 122 GLN A O 1
ATOM 892 N N . ALA A 1 123 ? 22.90520 30.83672 81.73465 1.000 19.59993 123 ALA A N 1
ATOM 893 C CA . ALA A 1 123 ? 23.80439 31.98309 81.79471 1.000 19.83375 123 ALA A CA 1
ATOM 894 C C . ALA A 1 123 ? 24.08784 32.52477 80.39951 1.000 25.49859 123 ALA A C 1
ATOM 895 O O . ALA A 1 123 ? 23.99448 33.73476 80.15334 1.000 21.08440 123 ALA A O 1
ATOM 897 N N . MET A 1 124 ? 24.43070 31.63866 79.46318 1.000 23.95288 124 MET A N 1
ATOM 898 C CA . MET A 1 124 ? 24.70357 32.09802 78.10681 1.000 24.82149 124 MET A CA 1
ATOM 899 C C . MET A 1 124 ? 23.45559 32.62751 77.41060 1.000 25.06742 124 MET A C 1
ATOM 900 O O . MET A 1 124 ? 23.58219 33.39792 76.45619 1.000 30.27643 124 MET A O 1
ATOM 905 N N . SER A 1 125 ? 22.25918 32.25811 77.87847 1.000 26.85125 125 SER A N 1
ATOM 906 C CA . SER A 1 125 ? 21.03697 32.75819 77.25610 1.000 27.55381 125 SER A CA 1
ATOM 907 C C . SER A 1 125 ? 20.84750 34.25927 77.46520 1.000 27.89007 125 SER A C 1
ATOM 908 O O . SER A 1 125 ? 20.08485 34.88132 76.71546 1.000 26.50367 125 SER A O 1
ATOM 911 N N . VAL A 1 126 ? 21.49842 34.84927 78.46875 1.000 21.05579 126 VAL A N 1
ATOM 912 C CA . VAL A 1 126 ? 21.35970 36.27741 78.73902 1.000 20.85438 126 VAL A CA 1
ATOM 913 C C . VAL A 1 126 ? 22.68542 37.01983 78.78170 1.000 20.63561 126 VAL A C 1
ATOM 914 O O . VAL A 1 126 ? 22.68749 38.26275 78.71632 1.000 22.00470 126 VAL A O 1
ATOM 918 N N . ALA A 1 127 ? 23.82906 36.34699 78.91349 1.000 21.40826 127 ALA A N 1
ATOM 919 C CA . ALA A 1 127 ? 25.09007 37.05472 79.09718 1.000 22.65056 127 ALA A CA 1
ATOM 920 C C . ALA A 1 127 ? 25.43924 37.89664 77.87582 1.000 21.90451 127 ALA A C 1
ATOM 921 O O . ALA A 1 127 ? 25.17404 37.50947 76.73506 1.000 21.28034 127 ALA A O 1
ATOM 923 N N . THR A 1 128 ? 26.02300 39.07015 78.12030 1.000 20.37838 128 THR A N 1
ATOM 924 C CA . THR A 1 128 ? 26.52050 39.90842 77.03970 1.000 17.83539 128 THR A CA 1
ATOM 925 C C . THR A 1 128 ? 28.04009 39.92901 76.96684 1.000 21.61459 128 THR A C 1
ATOM 926 O O . THR A 1 128 ? 28.58905 40.53503 76.04845 1.000 21.73878 128 THR A O 1
ATOM 930 N N . HIS A 1 129 ? 28.72986 39.30002 77.90454 1.000 18.59845 129 HIS A N 1
ATOM 931 C CA . HIS A 1 129 ? 30.17419 39.16494 77.86232 1.000 17.88328 129 HIS A CA 1
ATOM 932 C C . HIS A 1 129 ? 30.52449 37.68245 77.84510 1.000 21.85006 129 HIS A C 1
ATOM 933 O O . HIS A 1 129 ? 29.68967 36.83770 78.19339 1.000 19.10425 129 HIS A O 1
ATOM 940 N N . PRO A 1 130 ? 31.73674 37.32819 77.41714 1.000 22.82206 130 PRO A N 1
ATOM 941 C CA . PRO A 1 130 ? 32.10852 35.90884 77.35752 1.000 19.20674 130 PRO A CA 1
ATOM 942 C C . PRO A 1 130 ? 32.07122 35.25232 78.73032 1.000 16.91951 130 PRO A C 1
ATOM 943 O O . PRO A 1 130 ? 32.46144 35.84812 79.74109 1.000 16.89188 130 PRO A O 1
ATOM 947 N N . ILE A 1 131 ? 31.60286 34.00526 78.74917 1.000 16.70140 131 ILE A N 1
ATOM 948 C CA . ILE A 1 131 ? 31.61064 33.15717 79.93786 1.000 17.83128 131 ILE A CA 1
ATOM 949 C C . ILE A 1 131 ? 32.63652 32.05281 79.72564 1.000 18.40508 131 ILE A C 1
ATOM 950 O O . ILE A 1 131 ? 32.60631 31.35978 78.70131 1.000 17.54112 131 ILE A O 1
ATOM 955 N N . MET A 1 132 ? 33.52949 31.88545 80.69652 1.000 14.85781 132 MET A N 1
ATOM 956 C CA . MET A 1 132 ? 34.44974 30.75509 80.73587 1.000 17.35103 132 MET A CA 1
ATOM 957 C C . MET A 1 132 ? 33.82910 29.67157 81.61290 1.000 17.75633 132 MET A C 1
ATOM 958 O O . MET A 1 132 ? 33.59135 29.88977 82.80881 1.000 16.68026 132 MET A O 1
ATOM 963 N N . ASN A 1 133 ? 33.55948 28.51209 81.03247 1.000 14.91825 133 ASN A N 1
ATOM 964 C CA . ASN A 1 133 ? 33.02582 27.40328 81.81532 1.000 15.14707 133 ASN A CA 1
ATOM 965 C C . ASN A 1 133 ? 34.16338 26.78357 82.63433 1.000 18.99380 133 ASN A C 1
ATOM 966 O O . ASN A 1 133 ? 35.11037 26.22081 82.07954 1.000 17.45776 133 ASN A O 1
ATOM 971 N N . ALA A 1 134 ? 34.07187 26.88198 83.95925 1.000 16.75112 134 ALA A N 1
ATOM 972 C CA . ALA A 1 134 ? 35.10297 26.37684 84.85835 1.000 17.60963 134 ALA A CA 1
ATOM 973 C C . ALA A 1 134 ? 34.85975 24.93393 85.30912 1.000 19.31638 134 ALA A C 1
ATOM 974 O O . ALA A 1 134 ? 35.55443 24.45219 86.21253 1.000 16.99166 134 ALA A O 1
ATOM 976 N N . GLY A 1 135 ? 33.90193 24.23471 84.70176 1.000 18.35295 135 GLY A N 1
ATOM 977 C CA . GLY A 1 135 ? 33.67193 22.83309 85.01874 1.000 18.33588 135 GLY A CA 1
ATOM 978 C C . GLY A 1 135 ? 32.23787 22.57457 85.43539 1.000 23.06268 135 GLY A C 1
ATOM 979 O O . GLY A 1 135 ? 31.66542 23.37694 86.17647 1.000 23.11456 135 GLY A O 1
ATOM 980 N N . ASN A 1 136 ? 31.62957 21.47727 84.97408 1.000 21.99447 136 ASN A N 1
ATOM 981 C CA . ASN A 1 136 ? 30.29708 21.11906 85.45152 1.000 24.67027 136 ASN A CA 1
ATOM 982 C C . ASN A 1 136 ? 30.17871 19.59977 85.53563 1.000 25.27139 136 ASN A C 1
ATOM 983 O O . ASN A 1 136 ? 31.11113 18.85588 85.19518 1.000 25.08738 136 ASN A O 1
ATOM 988 N N . GLY A 1 137 ? 29.02260 19.14316 86.02701 1.000 23.28454 137 GLY A N 1
ATOM 989 C CA . GLY A 1 137 ? 28.77078 17.72834 86.24966 1.000 29.16315 137 GLY A CA 1
ATOM 990 C C . GLY A 1 137 ? 28.53780 16.92310 84.98813 1.000 30.10179 137 GLY A C 1
ATOM 991 O O . GLY A 1 137 ? 28.50576 15.69028 85.06305 1.000 30.40089 137 GLY A O 1
ATOM 992 N N . ALA A 1 138 ? 28.36080 17.58398 83.84367 1.000 26.58784 138 ALA A N 1
ATOM 993 C CA . ALA A 1 138 ? 28.32078 16.89139 82.55963 1.000 27.28052 138 ALA A CA 1
ATOM 994 C C . ALA A 1 138 ? 29.71324 16.56808 82.02676 1.000 24.40647 138 ALA A C 1
ATOM 995 O O . ALA A 1 138 ? 29.83104 15.96509 80.95234 1.000 27.90965 138 ALA A O 1
ATOM 997 N N . GLY A 1 139 ? 30.76636 16.94254 82.74681 1.000 22.83914 139 GLY A N 1
ATOM 998 C CA . GLY A 1 139 ? 32.11555 16.64143 82.31746 1.000 22.89746 139 GLY A CA 1
ATOM 999 C C . GLY A 1 139 ? 32.73485 17.66250 81.39117 1.000 24.09626 139 GLY A C 1
ATOM 1000 O O . GLY A 1 139 ? 33.82124 17.40871 80.85564 1.000 21.86076 139 GLY A O 1
ATOM 1001 N N . GLU A 1 140 ? 32.08556 18.80632 81.17680 1.000 21.25682 140 GLU A N 1
ATOM 1002 C CA . GLU A 1 140 ? 32.66466 19.86518 80.35536 1.000 19.80953 140 GLU A CA 1
ATOM 1003 C C . GLU A 1 140 ? 33.50500 20.76939 81.25010 1.000 18.07019 140 GLU A C 1
ATOM 1004 O O . GLU A 1 140 ? 32.97701 21.54523 82.05884 1.000 17.97786 140 GLU A O 1
ATOM 1010 N N . HIS A 1 141 ? 34.81960 20.65360 81.10813 1.000 18.92798 141 HIS A N 1
ATOM 1011 C CA . HIS A 1 141 ? 35.78725 21.39970 81.91024 1.000 17.42718 141 HIS A CA 1
ATOM 1012 C C . HIS A 1 141 ? 36.87485 21.82387 80.93416 1.000 19.15058 141 HIS A C 1
ATOM 1013 O O . HIS A 1 141 ? 37.97648 21.26195 80.92036 1.000 16.12596 141 HIS A O 1
ATOM 1020 N N . PRO A 1 142 ? 36.56542 22.78087 80.04497 1.000 18.79546 142 PRO A N 1
ATOM 1021 C CA . PRO A 1 142 ? 37.43964 22.99906 78.88083 1.000 17.06352 142 PRO A CA 1
ATOM 1022 C C . PRO A 1 142 ? 38.86130 23.37666 79.24056 1.000 18.76796 142 PRO A C 1
ATOM 1023 O O . PRO A 1 142 ? 39.78266 22.93451 78.54524 1.000 17.39031 142 PRO A O 1
ATOM 1027 N N . THR A 1 143 ? 39.07961 24.16389 80.30834 1.000 16.17386 143 THR A N 1
ATOM 1028 C CA . THR A 1 143 ? 40.45504 24.54507 80.61759 1.000 14.97933 143 THR A CA 1
ATOM 1029 C C . THR A 1 143 ? 41.22773 23.40673 81.28192 1.000 16.21912 143 THR A C 1
ATOM 1030 O O . THR A 1 143 ? 42.44973 23.34302 81.13022 1.000 16.18839 143 THR A O 1
ATOM 1034 N N . GLN A 1 144 ? 40.55054 22.47790 81.97085 1.000 14.70087 144 GLN A N 1
ATOM 1035 C CA . GLN A 1 144 ? 41.24409 21.27260 82.43637 1.000 15.78753 144 GLN A CA 1
ATOM 1036 C C . GLN A 1 144 ? 41.68811 20.40641 81.25800 1.000 16.62733 144 GLN A C 1
ATOM 1037 O O . GLN A 1 144 ? 42.83724 19.95623 81.20314 1.000 16.41049 144 GLN A O 1
ATOM 1043 N N . ALA A 1 145 ? 40.78366 20.14002 80.31019 1.000 17.87871 145 ALA A N 1
ATOM 1044 C CA . ALA A 1 145 ? 41.17219 19.37869 79.12212 1.000 16.41961 145 ALA A CA 1
ATOM 1045 C C . ALA A 1 145 ? 42.35675 20.02828 78.41031 1.000 18.07474 145 ALA A C 1
ATOM 1046 O O . ALA A 1 145 ? 43.32560 19.35530 78.04283 1.000 16.49345 145 ALA A O 1
ATOM 1048 N N . LEU A 1 146 ? 42.29057 21.34534 78.20692 1.000 15.73072 146 LEU A N 1
ATOM 1049 C CA . LEU A 1 146 ? 43.33357 22.03377 77.45514 1.000 16.41844 146 LEU A CA 1
ATOM 1050 C C . LEU A 1 146 ? 44.64597 22.08336 78.23047 1.000 15.64201 146 LEU A C 1
ATOM 1051 O O . LEU A 1 146 ? 45.72288 21.92747 77.64362 1.000 18.27148 146 LEU A O 1
ATOM 1056 N N . LEU A 1 147 ? 44.58925 22.29842 79.54590 1.000 14.81757 147 LEU A N 1
ATOM 1057 C CA . LEU A 1 147 ? 45.83002 22.25613 80.31603 1.000 15.75638 147 LEU A CA 1
ATOM 1058 C C . LEU A 1 147 ? 46.41980 20.84871 80.36370 1.000 16.14479 147 LEU A C 1
ATOM 1059 O O . LEU A 1 147 ? 47.64829 20.70048 80.41737 1.000 15.94756 147 LEU A O 1
ATOM 1064 N N . ASP A 1 148 ? 45.57516 19.80779 80.37105 1.000 15.49535 148 ASP A N 1
ATOM 1065 C CA . ASP A 1 148 ? 46.10045 18.44554 80.31353 1.000 15.39645 148 ASP A CA 1
ATOM 1066 C C . ASP A 1 148 ? 46.85304 18.21596 79.00835 1.000 18.88697 148 ASP A C 1
ATOM 1067 O O . ASP A 1 148 ? 47.93600 17.61454 78.99685 1.000 15.79268 148 ASP A O 1
ATOM 1072 N N . ILE A 1 149 ? 46.29226 18.69167 77.89451 1.000 15.33193 149 ILE A N 1
ATOM 1073 C CA . ILE A 1 149 ? 46.96075 18.54490 76.60071 1.000 21.03281 149 ILE A CA 1
ATOM 1074 C C . ILE A 1 149 ? 48.27013 19.31850 76.58673 1.000 18.64519 149 ILE A C 1
ATOM 1075 O O . ILE A 1 149 ? 49.29899 18.82197 76.11119 1.000 18.45470 149 ILE A O 1
ATOM 1080 N N . LEU A 1 150 ? 48.24396 20.55984 77.08397 1.000 18.49477 150 LEU A N 1
ATOM 1081 C CA . LEU A 1 150 ? 49.47184 21.35464 77.16268 1.000 17.20119 150 LEU A CA 1
ATOM 1082 C C . LEU A 1 150 ? 50.54574 20.64471 77.98125 1.000 17.70167 150 LEU A C 1
ATOM 1083 O O . LEU A 1 150 ? 51.72403 20.63979 77.60071 1.000 19.36715 150 LEU A O 1
ATOM 1088 N N . THR A 1 151 ? 50.15821 20.05249 79.11293 1.000 16.62548 151 THR A N 1
ATOM 1089 C CA . THR A 1 151 ? 51.12221 19.36153 79.96442 1.000 14.56724 151 THR A CA 1
ATOM 1090 C C . THR A 1 151 ? 51.80142 18.23236 79.20445 1.000 18.49691 151 THR A C 1
ATOM 1091 O O . THR A 1 151 ? 53.02895 18.10230 79.23126 1.000 19.44244 151 THR A O 1
ATOM 1095 N N . ILE A 1 152 ? 51.01585 17.40499 78.51315 1.000 17.28575 152 ILE A N 1
ATOM 1096 C CA . ILE A 1 152 ? 51.60804 16.31786 77.73702 1.000 19.17175 152 ILE A CA 1
ATOM 1097 C C . ILE A 1 152 ? 52.56832 16.88389 76.70281 1.000 20.21735 152 ILE A C 1
ATOM 1098 O O . ILE A 1 152 ? 53.72494 16.45829 76.60033 1.000 21.08030 152 ILE A O 1
ATOM 1103 N N . HIS A 1 153 ? 52.10872 17.87644 75.94004 1.000 18.58684 153 HIS A N 1
ATOM 1104 C CA . HIS A 1 153 ? 52.93792 18.42488 74.86671 1.000 21.01960 153 HIS A CA 1
ATOM 1105 C C . HIS A 1 153 ? 54.22722 19.03317 75.40876 1.000 21.52800 153 HIS A C 1
ATOM 1106 O O . HIS A 1 153 ? 55.31093 18.83773 74.83939 1.000 22.67885 153 HIS A O 1
ATOM 1113 N N . ALA A 1 154 ? 54.12555 19.79189 76.49681 1.000 19.71664 154 ALA A N 1
ATOM 1114 C CA . ALA A 1 154 ? 55.30070 20.45835 77.04694 1.000 20.24287 154 ALA A CA 1
ATOM 1115 C C . ALA A 1 154 ? 56.26525 19.46185 77.68040 1.000 26.06452 154 ALA A C 1
ATOM 1116 O O . ALA A 1 154 ? 57.48928 19.62497 77.58255 1.000 20.49109 154 ALA A O 1
ATOM 1118 N N . GLU A 1 155 ? 55.73383 18.42477 78.33476 1.000 20.19759 155 GLU A N 1
ATOM 1119 C CA . GLU A 1 155 ? 56.57840 17.46127 79.03466 1.000 21.23998 155 GLU A CA 1
ATOM 1120 C C . GLU A 1 155 ? 57.24340 16.47840 78.07393 1.000 24.73947 155 GLU A C 1
ATOM 1121 O O . GLU A 1 155 ? 58.42256 16.14551 78.24483 1.000 25.61926 155 GLU A O 1
ATOM 1127 N N . LEU A 1 156 ? 56.51049 15.99378 77.06680 1.000 19.97747 156 LEU A N 1
ATOM 1128 C CA . LEU A 1 156 ? 57.04104 14.96296 76.17860 1.000 23.17008 156 LEU A CA 1
ATOM 1129 C C . LEU A 1 156 ? 57.46760 15.47846 74.80845 1.000 28.52180 156 LEU A C 1
ATOM 1130 O O . LEU A 1 156 ? 58.19920 14.77310 74.10398 1.000 29.25361 156 LEU A O 1
ATOM 1135 N N . GLY A 1 157 ? 57.02181 16.66755 74.40389 1.000 24.62407 157 GLY A N 1
ATOM 1136 C CA . GLY A 1 157 ? 57.35017 17.22787 73.11323 1.000 27.31033 157 GLY A CA 1
ATOM 1137 C C . GLY A 1 157 ? 56.27491 17.05393 72.05996 1.000 28.84429 157 GLY A C 1
ATOM 1138 O O . GLY A 1 157 ? 56.33225 17.72531 71.02440 1.000 29.82448 157 GLY A O 1
ATOM 1139 N N . ALA A 1 158 ? 55.30169 16.17270 72.29180 1.000 26.20720 158 ALA A N 1
ATOM 1140 C CA . ALA A 1 158 ? 54.22368 15.93208 71.33750 1.000 28.86159 158 ALA A CA 1
ATOM 1141 C C . ALA A 1 158 ? 53.11167 15.15026 72.02220 1.000 29.09318 158 ALA A C 1
ATOM 1142 O O . ALA A 1 158 ? 53.35509 14.42314 72.99242 1.000 23.67330 158 ALA A O 1
ATOM 1144 N N . VAL A 1 159 ? 51.89750 15.30271 71.49952 1.000 25.61477 159 VAL A N 1
ATOM 1145 C CA . VAL A 1 159 ? 50.76042 14.48262 71.90645 1.000 22.96693 159 VAL A CA 1
ATOM 1146 C C . VAL A 1 159 ? 50.47099 13.39797 70.88070 1.000 26.74860 159 VAL A C 1
ATOM 1147 O O . VAL A 1 159 ? 50.17325 12.25755 71.24253 1.000 24.28380 159 VAL A O 1
ATOM 1151 N N . ASP A 1 160 ? 50.53481 13.74950 69.59762 1.000 23.48081 160 ASP A N 1
ATOM 1152 C CA . ASP A 1 160 ? 50.55533 12.74643 68.54342 1.000 23.42134 160 ASP A CA 1
ATOM 1153 C C . ASP A 1 160 ? 51.52102 11.62750 68.90426 1.000 28.60117 160 ASP A C 1
ATOM 1154 O O . ASP A 1 160 ? 52.64455 11.88168 69.34971 1.000 30.25101 160 ASP A O 1
ATOM 1159 N N . GLY A 1 161 ? 51.06579 10.38746 68.73507 1.000 24.57731 161 GLY A N 1
ATOM 1160 C CA . GLY A 1 161 ? 51.91045 9.22385 68.88677 1.000 28.45775 161 GLY A CA 1
ATOM 1161 C C . GLY A 1 161 ? 51.90740 8.56193 70.25317 1.000 25.82582 161 GLY A C 1
ATOM 1162 O O . GLY A 1 161 ? 52.50988 7.49153 70.39485 1.000 26.43187 161 GLY A O 1
ATOM 1163 N N . ILE A 1 162 ? 51.23731 9.13464 71.26108 1.000 25.22976 162 ILE A N 1
ATOM 1164 C CA . ILE A 1 162 ? 51.40478 8.64010 72.62640 1.000 23.43355 162 ILE A CA 1
ATOM 1165 C C . ILE A 1 162 ? 50.50972 7.43655 72.88492 1.000 25.33773 162 ILE A C 1
ATOM 1166 O O . ILE A 1 162 ? 49.45211 7.25476 72.26763 1.000 21.48561 162 ILE A O 1
ATOM 1171 N N . ALA A 1 163 ? 50.93813 6.62486 73.84589 1.000 18.24241 163 ALA A N 1
ATOM 1172 C CA . ALA A 1 163 ? 50.07269 5.69708 74.55863 1.000 21.59386 163 ALA A CA 1
ATOM 1173 C C . ALA A 1 163 ? 49.78040 6.28113 75.93412 1.000 23.34606 163 ALA A C 1
ATOM 1174 O O . ALA A 1 163 ? 50.70695 6.64821 76.66495 1.000 21.75562 163 ALA A O 1
ATOM 1176 N N . ILE A 1 164 ? 48.50422 6.35296 76.28840 1.000 18.17644 164 ILE A N 1
ATOM 1177 C CA . ILE A 1 164 ? 48.07171 6.98120 77.53299 1.000 20.15874 164 ILE A CA 1
ATOM 1178 C C . ILE A 1 164 ? 47.11663 6.03793 78.24482 1.000 20.53496 164 ILE A C 1
ATOM 1179 O O . ILE A 1 164 ? 46.26589 5.40968 77.60773 1.000 20.27029 164 ILE A O 1
ATOM 1184 N N . ALA A 1 165 ? 47.26703 5.92455 79.56278 1.000 18.52481 165 ALA A N 1
ATOM 1185 C CA . ALA A 1 165 ? 46.33727 5.16935 80.39182 1.000 17.63113 165 ALA A CA 1
ATOM 1186 C C . ALA A 1 165 ? 45.46519 6.14868 81.15952 1.000 18.97275 165 ALA A C 1
ATOM 1187 O O . ALA A 1 165 ? 45.98228 7.06220 81.81034 1.000 19.49982 165 ALA A O 1
ATOM 1189 N N . LEU A 1 166 ? 44.14836 5.98881 81.04177 1.000 19.47464 166 LEU A N 1
ATOM 1190 C CA . LEU A 1 166 ? 43.18515 6.73408 81.84640 1.000 16.82915 166 LEU A CA 1
ATOM 1191 C C . LEU A 1 166 ? 42.74895 5.79351 82.96061 1.000 20.67692 166 LEU A C 1
ATOM 1192 O O . LEU A 1 166 ? 42.26498 4.69035 82.68824 1.000 18.93337 166 LEU A O 1
ATOM 1197 N N . ILE A 1 167 ? 42.97422 6.19977 84.20809 1.000 16.93871 167 ILE A N 1
ATOM 1198 C CA . ILE A 1 167 ? 42.92901 5.28798 85.34667 1.000 18.45497 167 ILE A CA 1
ATOM 1199 C C . ILE A 1 167 ? 41.96863 5.84806 86.38018 1.000 22.37257 167 ILE A C 1
ATOM 1200 O O . ILE A 1 167 ? 42.18634 6.95694 86.87890 1.000 19.35552 167 ILE A O 1
ATOM 1205 N N . GLY A 1 168 ? 40.94266 5.07749 86.73244 1.000 21.03461 168 GLY A N 1
ATOM 1206 C CA . GLY A 1 168 ? 40.06485 5.47679 87.82751 1.000 21.11293 168 GLY A CA 1
ATOM 1207 C C . GLY A 1 168 ? 38.65383 4.94462 87.62709 1.000 26.30211 168 GLY A C 1
ATOM 1208 O O . GLY A 1 168 ? 38.45410 3.90836 86.99605 1.000 21.77143 168 GLY A O 1
ATOM 1209 N N . ASP A 1 169 ? 37.69227 5.67071 88.20215 1.000 22.07312 169 ASP A N 1
ATOM 1210 C CA . ASP A 1 169 ? 36.27093 5.41083 87.96711 1.000 26.65130 169 ASP A CA 1
ATOM 1211 C C . ASP A 1 169 ? 35.93018 5.99917 86.60516 1.000 27.42574 169 ASP A C 1
ATOM 1212 O O . ASP A 1 169 ? 35.53931 7.16304 86.48556 1.000 23.66193 169 ASP A O 1
ATOM 1217 N N . LEU A 1 170 ? 36.09005 5.19078 85.55596 1.000 21.65165 170 LEU A N 1
ATOM 1218 C CA . LEU A 1 170 ? 35.82777 5.69062 84.21151 1.000 25.13716 170 LEU A CA 1
ATOM 1219 C C . LEU A 1 170 ? 34.34183 5.73581 83.89394 1.000 25.56694 170 LEU A C 1
ATOM 1220 O O . LEU A 1 170 ? 33.94074 6.44570 82.96270 1.000 25.77696 170 LEU A O 1
ATOM 1225 N N . LYS A 1 171 ? 33.51308 5.01892 84.65849 1.000 22.76531 171 LYS A N 1
ATOM 1226 C CA . LYS A 1 171 ? 32.07142 5.09866 84.45157 1.000 23.90010 171 LYS A CA 1
ATOM 1227 C C . LYS A 1 171 ? 31.53973 6.47578 84.81994 1.000 27.14250 171 LYS A C 1
ATOM 1228 O O . LYS A 1 171 ? 30.87266 7.13100 84.01182 1.000 24.64870 171 LYS A O 1
ATOM 1234 N N . LYS A 1 172 ? 31.81506 6.92955 86.03776 1.000 23.33697 172 LYS A N 1
ATOM 1235 C CA . LYS A 1 172 ? 31.22148 8.16274 86.52828 1.000 26.66660 172 LYS A CA 1
ATOM 1236 C C . LYS A 1 172 ? 32.07370 9.39674 86.24907 1.000 29.45441 172 LYS A C 1
ATOM 1237 O O . LYS A 1 172 ? 31.56986 10.51694 86.39278 1.000 26.41724 172 LYS A O 1
ATOM 1243 N N . GLY A 1 173 ? 33.33243 9.22434 85.84126 1.000 24.61982 173 GLY A N 1
ATOM 1244 C CA . GLY A 1 173 ? 34.22355 10.34865 85.61280 1.000 28.01847 173 GLY A CA 1
ATOM 1245 C C . GLY A 1 173 ? 33.97195 11.01985 84.27959 1.000 26.28866 173 GLY A C 1
ATOM 1246 O O . GLY A 1 173 ? 34.70807 10.79206 83.31398 1.000 22.77694 173 GLY A O 1
ATOM 1247 N N . ARG A 1 174 ? 32.92919 11.85038 84.21034 1.000 23.12788 174 ARG A N 1
ATOM 1248 C CA . ARG A 1 174 ? 32.51861 12.40670 82.92622 1.000 21.13969 174 ARG A CA 1
ATOM 1249 C C . ARG A 1 174 ? 33.53999 13.39417 82.37762 1.000 21.81506 174 ARG A C 1
ATOM 1250 O O . ARG A 1 174 ? 33.58232 13.60660 81.16294 1.000 20.16264 174 ARG A O 1
ATOM 1258 N N . THR A 1 175 ? 34.35023 14.01813 83.23896 1.000 16.76354 175 THR A N 1
ATOM 1259 C CA . THR A 1 175 ? 35.38265 14.91005 82.72415 1.000 18.87196 175 THR A CA 1
ATOM 1260 C C . THR A 1 175 ? 36.42321 14.12846 81.92673 1.000 21.95688 175 THR A C 1
ATOM 1261 O O . THR A 1 175 ? 36.92379 14.60956 80.89759 1.000 16.81379 175 THR A O 1
ATOM 1265 N N . VAL A 1 176 ? 36.72391 12.89870 82.36375 1.000 18.79338 176 VAL A N 1
ATOM 1266 C CA . VAL A 1 176 ? 37.62838 12.03474 81.60769 1.000 19.38419 176 VAL A CA 1
ATOM 1267 C C . VAL A 1 176 ? 36.98392 11.55089 80.30785 1.000 20.97534 176 VAL A C 1
ATOM 1268 O O . VAL A 1 176 ? 37.68521 11.35110 79.30632 1.000 21.64007 176 VAL A O 1
ATOM 1272 N N . HIS A 1 177 ? 35.66088 11.33948 80.29062 1.000 19.68059 177 HIS A N 1
ATOM 1273 C CA . HIS A 1 177 ? 34.97934 11.07416 79.02126 1.000 19.00638 177 HIS A CA 1
ATOM 1274 C C . HIS A 1 177 ? 35.29862 12.15727 78.00359 1.000 24.48912 177 HIS A C 1
ATOM 1275 O O . HIS A 1 177 ? 35.62362 11.86878 76.84694 1.000 22.42090 177 HIS A O 1
ATOM 1282 N N . SER A 1 178 ? 35.17803 13.42103 78.42615 1.000 19.85580 178 SER A N 1
ATOM 1283 C CA A SER A 1 178 ? 35.44499 14.54922 77.54042 0.586 21.01997 178 SER A CA 1
ATOM 1284 C CA B SER A 1 178 ? 35.44006 14.53345 77.52143 0.414 21.03921 178 SER A CA 1
ATOM 1285 C C . SER A 1 178 ? 36.90505 14.57996 77.10345 1.000 21.94449 178 SER A C 1
ATOM 1286 O O . SER A 1 178 ? 37.21072 14.88025 75.94055 1.000 21.49952 178 SER A O 1
ATOM 1291 N N . LEU A 1 179 ? 37.82429 14.28403 78.02802 1.000 20.22212 179 LEU A N 1
ATOM 1292 C CA . LEU A 1 179 ? 39.23982 14.26744 77.67235 1.000 18.80176 179 LEU A CA 1
ATOM 1293 C C . LEU A 1 179 ? 39.52302 13.21844 76.60488 1.000 20.71917 179 LEU A C 1
ATOM 1294 O O . LEU A 1 179 ? 40.23446 13.48787 75.62844 1.000 19.42931 179 LEU A O 1
ATOM 1299 N N . LEU A 1 180 ? 38.95688 12.02241 76.75989 1.000 19.98592 180 LEU A N 1
ATOM 1300 C CA . LEU A 1 180 ? 39.14471 10.98367 75.74936 1.000 19.60002 180 LEU A CA 1
ATOM 1301 C C . LEU A 1 180 ? 38.58590 11.42305 74.39714 1.000 21.17132 180 LEU A C 1
ATOM 1302 O O . LEU A 1 180 ? 39.24249 11.26461 73.35900 1.000 19.54524 180 LEU A O 1
ATOM 1307 N N . LYS A 1 181 ? 37.36916 11.97608 74.38672 1.000 19.59063 181 LYS A N 1
ATOM 1308 C CA . LYS A 1 181 ? 36.78528 12.42956 73.12293 1.000 20.76095 181 LYS A CA 1
ATOM 1309 C C . LYS A 1 181 ? 37.67946 13.46412 72.45342 1.000 24.77649 181 LYS A C 1
ATOM 1310 O O . LYS A 1 181 ? 37.92290 13.40086 71.24276 1.000 23.54616 181 LYS A O 1
ATOM 1316 N N . LEU A 1 182 ? 38.19148 14.41717 73.23691 1.000 25.42005 182 LEU A N 1
ATOM 1317 C CA . LEU A 1 182 ? 39.02702 15.47381 72.67964 1.000 23.50748 182 LEU A CA 1
ATOM 1318 C C . LEU A 1 182 ? 40.32826 14.91210 72.11833 1.000 24.07930 182 LEU A C 1
ATOM 1319 O O . LEU A 1 182 ? 40.76412 15.30530 71.02788 1.000 23.76551 182 LEU A O 1
ATOM 1324 N N . LEU A 1 183 ? 40.96520 13.99834 72.85434 1.000 19.94622 183 LEU A N 1
ATOM 1325 C CA . LEU A 1 183 ? 42.23697 13.43799 72.40514 1.000 22.23553 183 LEU A CA 1
ATOM 1326 C C . LEU A 1 183 ? 42.05206 12.63097 71.12099 1.000 21.77957 183 LEU A C 1
ATOM 1327 O O . LEU A 1 183 ? 42.81855 12.78222 70.16171 1.000 23.12989 183 LEU A O 1
ATOM 1332 N N . ALA A 1 184 ? 41.02920 11.76767 71.08793 1.000 19.91804 184 ALA A N 1
ATOM 1333 C CA . ALA A 1 184 ? 40.80867 10.91168 69.92460 1.000 22.56756 184 ALA A CA 1
ATOM 1334 C C . ALA A 1 184 ? 40.39789 11.71691 68.70019 1.000 24.10265 184 ALA A C 1
ATOM 1335 O O . ALA A 1 184 ? 40.68714 11.31379 67.57034 1.000 22.04330 184 ALA A O 1
ATOM 1337 N N . HIS A 1 185 ? 39.71151 12.84035 68.89927 1.000 23.91053 185 HIS A N 1
ATOM 1338 C CA . HIS A 1 185 ? 39.27672 13.63914 67.76334 1.000 24.14445 185 HIS A CA 1
ATOM 1339 C C . HIS A 1 185 ? 40.41829 14.42522 67.14254 1.000 27.14080 185 HIS A C 1
ATOM 1340 O O . HIS A 1 185 ? 40.40699 14.66266 65.92825 1.000 28.14638 185 HIS A O 1
ATOM 1347 N N . ASN A 1 186 ? 41.40267 14.83994 67.94325 1.000 21.13584 186 ASN A N 1
ATOM 1348 C CA . ASN A 1 186 ? 42.36049 15.84242 67.49951 1.000 23.02115 186 ASN A CA 1
ATOM 1349 C C . ASN A 1 186 ? 43.79139 15.34665 67.35675 1.000 22.32293 186 ASN A C 1
ATOM 1350 O O . ASN A 1 186 ? 44.61048 16.06452 66.77196 1.000 23.77073 186 ASN A O 1
ATOM 1355 N N . PHE A 1 187 ? 44.12216 14.15730 67.85240 1.000 20.05128 187 PHE A N 1
ATOM 1356 C CA . PHE A 1 187 ? 45.50962 13.73118 67.89812 1.000 23.51993 187 PHE A CA 1
ATOM 1357 C C . PHE A 1 187 ? 45.66050 12.29743 67.41094 1.000 23.93831 187 PHE A C 1
ATOM 1358 O O . PHE A 1 187 ? 44.78718 11.44709 67.61985 1.000 20.42163 187 PHE A O 1
ATOM 1366 N N . ALA A 1 188 ? 46.79927 12.04232 66.76866 1.000 22.62338 188 ALA A N 1
ATOM 1367 C CA . ALA A 1 188 ? 47.12653 10.71782 66.23775 1.000 23.77406 188 ALA A CA 1
ATOM 1368 C C . ALA A 1 188 ? 47.70154 9.84166 67.35380 1.000 27.42993 188 ALA A C 1
ATOM 1369 O O . ALA A 1 188 ? 48.87994 9.47484 67.36735 1.000 25.42518 188 ALA A O 1
ATOM 1371 N N . LEU A 1 189 ? 46.83501 9.50818 68.31054 1.000 23.43634 189 LEU A N 1
ATOM 1372 C CA . LEU A 1 189 ? 47.23917 8.65487 69.41788 1.000 23.32264 189 LEU A CA 1
ATOM 1373 C C . LEU A 1 189 ? 47.65640 7.28237 68.91014 1.000 22.95076 189 LEU A C 1
ATOM 1374 O O . LEU A 1 189 ? 47.13243 6.78313 67.91532 1.000 25.71884 189 LEU A O 1
ATOM 1379 N N . ARG A 1 190 ? 48.60692 6.66646 69.61073 1.000 24.54989 190 ARG A N 1
ATOM 1380 C CA . ARG A 1 190 ? 48.89697 5.26218 69.34382 1.000 23.59647 190 ARG A CA 1
ATOM 1381 C C . ARG A 1 190 ? 47.91484 4.35618 70.07736 1.000 24.47780 190 ARG A C 1
ATOM 1382 O O . ARG A 1 190 ? 47.34039 3.43975 69.48180 1.000 24.49433 190 ARG A O 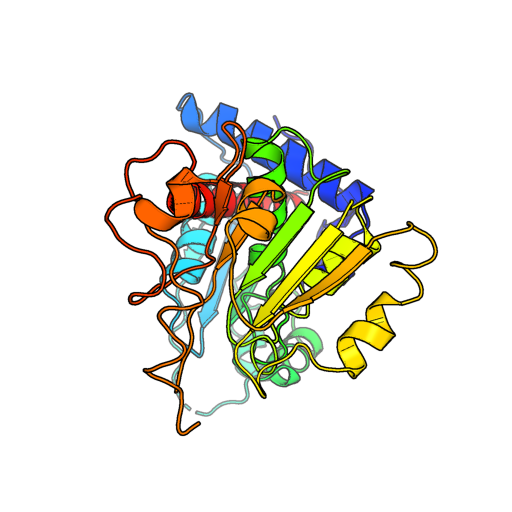1
ATOM 1390 N N . LYS A 1 191 ? 47.68336 4.60935 71.36442 1.000 22.48227 191 LYS A N 1
ATOM 1391 C CA . LYS A 1 191 ? 46.91519 3.65642 72.14942 1.000 23.32667 191 LYS A CA 1
ATOM 1392 C C . LYS A 1 191 ? 46.35998 4.33834 73.38608 1.000 22.03478 191 LYS A C 1
ATOM 1393 O O . LYS A 1 191 ? 47.03212 5.18147 73.98446 1.000 19.98240 191 LYS A O 1
ATOM 1399 N N . VAL A 1 192 ? 45.13767 3.96459 73.76507 1.000 19.22075 192 VAL A N 1
ATOM 1400 C CA . VAL A 1 192 ? 44.53325 4.39336 75.02782 1.000 21.86761 192 VAL A CA 1
ATOM 1401 C C . VAL A 1 192 ? 44.23398 3.14677 75.84912 1.000 22.60715 192 VAL A C 1
ATOM 1402 O O . VAL A 1 192 ? 43.46985 2.27199 75.41072 1.000 20.66449 192 VAL A O 1
ATOM 1406 N N . TYR A 1 193 ? 44.82839 3.06746 77.03368 1.000 20.64487 193 TYR A N 1
ATOM 1407 C CA . TYR A 1 193 ? 44.46665 2.05364 78.01761 1.000 21.59657 193 TYR A CA 1
ATOM 1408 C C . TYR A 1 193 ? 43.39094 2.63141 78.92607 1.000 19.55958 193 TYR A C 1
ATOM 1409 O O . TYR A 1 193 ? 43.55027 3.74103 79.44269 1.000 20.36493 193 TYR A O 1
ATOM 1418 N N . LEU A 1 194 ? 42.30117 1.88174 79.11717 1.000 19.22211 194 LEU A N 1
ATOM 1419 C CA . LEU A 1 194 ? 41.20036 2.27238 80.00167 1.000 18.79155 194 LEU A CA 1
ATOM 1420 C C . LEU A 1 194 ? 41.23701 1.34652 81.21573 1.000 20.43182 194 LEU A C 1
ATOM 1421 O O . LEU A 1 194 ? 40.79273 0.19708 81.13691 1.000 19.84066 194 LEU A O 1
ATOM 1426 N N . ILE A 1 195 ? 41.76950 1.84726 82.33500 1.000 20.41225 195 ILE A N 1
ATOM 1427 C CA . ILE A 1 195 ? 42.03683 1.04353 83.52795 1.000 19.02062 195 ILE A CA 1
ATOM 1428 C C . ILE A 1 195 ? 41.00973 1.41648 84.58640 1.000 21.51930 195 ILE A C 1
ATOM 1429 O O . ILE A 1 195 ? 41.04267 2.52874 85.12544 1.000 20.91309 195 ILE A O 1
ATOM 1434 N N . ALA A 1 196 ? 40.11476 0.48881 84.91246 1.000 22.30150 196 ALA A N 1
ATOM 1435 C CA . ALA A 1 196 ? 39.04347 0.78444 85.84910 1.000 22.79924 196 ALA A CA 1
ATOM 1436 C C . ALA A 1 196 ? 38.64985 -0.49022 86.56305 1.000 27.51729 196 ALA A C 1
ATOM 1437 O O . ALA A 1 196 ? 38.68247 -1.57391 85.95990 1.000 23.20070 196 ALA A O 1
ATOM 1439 N N . PRO A 1 197 ? 38.25329 -0.40927 87.83313 1.000 24.98158 197 PRO A N 1
ATOM 1440 C CA . PRO A 1 197 ? 37.75259 -1.59976 88.52526 1.000 27.23490 197 PRO A CA 1
ATOM 1441 C C . PRO A 1 197 ? 36.52010 -2.17241 87.83328 1.000 31.39669 197 PRO A C 1
ATOM 1442 O O . PRO A 1 197 ? 35.80084 -1.48179 87.10777 1.000 23.51880 197 PRO A O 1
ATOM 1446 N N . ALA A 1 198 ? 36.27815 -3.45992 88.08223 1.000 28.12010 198 ALA A N 1
ATOM 1447 C CA . ALA A 1 198 ? 35.11103 -4.14144 87.53028 1.000 35.60679 198 ALA A CA 1
ATOM 1448 C C . ALA A 1 198 ? 33.83331 -3.36127 87.81806 1.000 30.55765 198 ALA A C 1
ATOM 1449 O O . ALA A 1 198 ? 33.54959 -3.00744 88.96567 1.000 32.06083 198 ALA A O 1
ATOM 1451 N N . GLY A 1 199 ? 33.06067 -3.09505 86.76581 1.000 30.40274 199 GLY A N 1
ATOM 1452 C CA . GLY A 1 199 ? 31.82095 -2.36186 86.90370 1.000 32.15491 199 GLY A CA 1
ATOM 1453 C C . GLY A 1 199 ? 31.93632 -0.85903 86.75449 1.000 37.46816 199 GLY A C 1
ATOM 1454 O O . GLY A 1 199 ? 30.90428 -0.17989 86.67873 1.000 29.23348 199 GLY A O 1
ATOM 1455 N N . LEU A 1 200 ? 33.15204 -0.31361 86.72055 1.000 26.43122 200 LEU A N 1
ATOM 1456 C CA . LEU A 1 200 ? 33.36657 1.11919 86.57047 1.000 27.70568 200 LEU A CA 1
ATOM 1457 C C . LEU A 1 200 ? 33.99954 1.44685 85.21980 1.000 26.08534 200 LEU A C 1
ATOM 1458 O O . LEU A 1 200 ? 34.73650 2.43011 85.09054 1.000 24.33351 200 LEU A O 1
ATOM 1463 N N . GLU A 1 201 ? 33.71494 0.63157 84.20918 1.000 25.03288 201 GLU A N 1
ATOM 1464 C CA . GLU A 1 201 ? 34.31541 0.81068 82.89722 1.000 23.47446 201 GLU A CA 1
ATOM 1465 C C . GLU A 1 201 ? 33.80696 2.08732 82.23655 1.000 26.13083 201 GLU A C 1
ATOM 1466 O O . GLU A 1 201 ? 32.72871 2.60412 82.55410 1.000 26.35638 201 GLU A O 1
ATOM 1472 N N . MET A 1 202 ? 34.61370 2.59439 81.31340 1.000 24.81212 202 MET A N 1
ATOM 1473 C CA . MET A 1 202 ? 34.18520 3.64388 80.40299 1.000 22.68181 202 MET A CA 1
ATOM 1474 C C . MET A 1 202 ? 32.86166 3.24907 79.74429 1.000 26.59339 202 MET A C 1
ATOM 1475 O O . MET A 1 202 ? 32.73894 2.12020 79.24205 1.000 28.22424 202 MET A O 1
ATOM 1480 N N . PRO A 1 203 ? 31.85301 4.12209 79.74295 1.000 24.20031 203 PRO A N 1
ATOM 1481 C CA . PRO A 1 203 ? 30.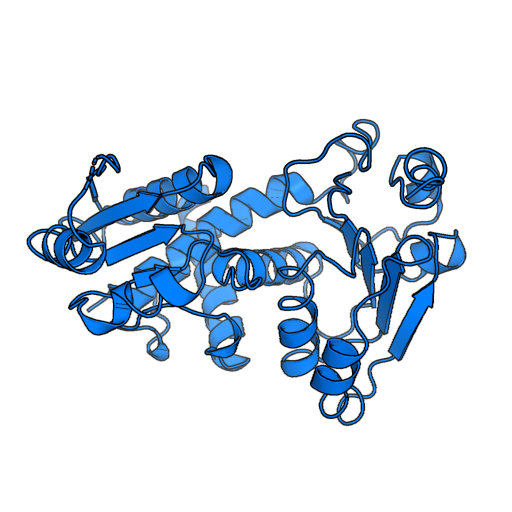54399 3.73465 79.20509 1.000 26.63837 203 PRO A CA 1
ATOM 1482 C C . PRO A 1 203 ? 30.59800 3.43082 77.71238 1.000 28.13280 20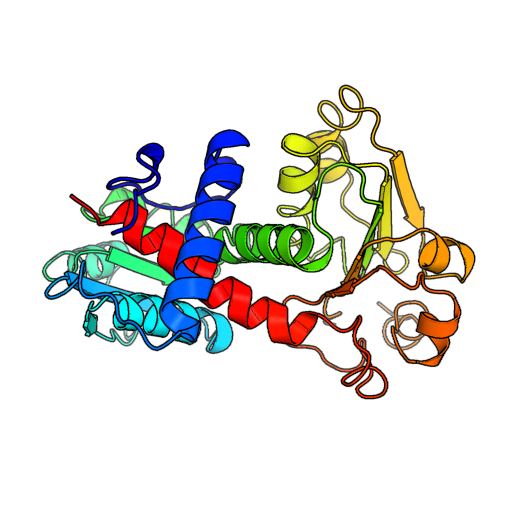3 PRO A C 1
ATOM 1483 O O . PRO A 1 203 ? 31.35515 4.04111 76.95156 1.000 23.13043 203 PRO A O 1
ATOM 1487 N N . ALA A 1 204 ? 29.76706 2.47176 77.30080 1.000 29.42099 204 ALA A N 1
ATOM 1488 C CA . ALA A 1 204 ? 29.71370 2.08640 75.89380 1.000 28.79955 204 ALA A CA 1
ATOM 1489 C C . ALA A 1 204 ? 29.36562 3.26901 74.99958 1.000 27.81957 204 ALA A C 1
ATOM 1490 O O . ALA A 1 204 ? 29.83274 3.34233 73.85709 1.000 28.22819 204 ALA A O 1
ATOM 1492 N N . GLU A 1 205 ? 28.54354 4.19748 75.49394 1.000 26.90548 205 GLU A N 1
ATOM 1493 C CA . GLU A 1 205 ? 28.16456 5.35125 74.68552 1.000 26.73512 205 GLU A CA 1
ATOM 1494 C C . GLU A 1 205 ? 29.37099 6.21924 74.34189 1.000 28.86553 205 GLU A C 1
ATOM 1495 O O . GLU A 1 205 ? 29.39229 6.86058 73.28428 1.000 25.39030 205 GLU A O 1
ATOM 1501 N N . VAL A 1 206 ? 30.37632 6.26346 75.22094 1.000 22.25948 206 VAL A N 1
ATOM 1502 C CA . VAL A 1 206 ? 31.57017 7.05613 74.94117 1.000 23.02075 206 VAL A CA 1
ATOM 1503 C C . VAL A 1 206 ? 32.44644 6.36106 73.90474 1.000 25.11221 206 VAL A C 1
ATOM 1504 O O . VAL A 1 206 ? 33.00550 7.01141 73.01458 1.000 24.36918 206 VAL A O 1
ATOM 1508 N N . LEU A 1 207 ? 32.57583 5.03215 73.99384 1.000 22.22462 207 LEU A N 1
ATOM 1509 C CA . LEU A 1 207 ? 33.31037 4.29996 72.96286 1.000 23.28954 207 LEU A CA 1
ATOM 1510 C C . LEU A 1 207 ? 32.62176 4.41652 71.60697 1.000 26.90539 207 LEU A C 1
ATOM 1511 O O . LEU A 1 207 ? 33.28745 4.52561 70.56929 1.000 23.91554 207 LEU A O 1
ATOM 1516 N N . GLU A 1 208 ? 31.28612 4.39525 71.59012 1.000 23.79172 208 GLU A N 1
ATOM 1517 C CA . GLU A 1 208 ? 30.57982 4.61410 70.33349 1.000 23.66361 208 GLU A CA 1
ATOM 1518 C C . GLU A 1 208 ? 30.84237 6.01794 69.81172 1.000 27.28095 208 GLU A C 1
ATOM 1519 O O . GLU A 1 208 ? 30.98713 6.22082 68.60323 1.000 24.79638 208 GLU A O 1
ATOM 1521 N N . HIS A 1 209 ? 30.93768 6.99830 70.71560 1.000 26.61630 209 HIS A N 1
ATOM 1522 C CA . HIS A 1 209 ? 31.15109 8.37743 70.28511 1.000 26.99084 209 HIS A CA 1
ATOM 1523 C C . HIS A 1 209 ? 32.48951 8.54381 69.57287 1.000 27.35349 209 HIS A C 1
ATOM 1524 O O . HIS A 1 209 ? 32.57912 9.25514 68.56657 1.000 27.43611 209 HIS A O 1
ATOM 1531 N N . VAL A 1 210 ? 33.54760 7.90461 70.08125 1.000 21.89803 210 VAL A N 1
ATOM 1532 C CA . VAL A 1 210 ? 34.87474 8.08629 69.49880 1.000 21.52178 210 VAL A CA 1
ATOM 1533 C C . VAL A 1 210 ? 35.15966 7.11483 68.35854 1.000 25.10972 210 VAL A C 1
ATOM 1534 O O . VAL A 1 210 ? 36.23069 7.20657 67.74204 1.000 24.58842 210 VAL A O 1
ATOM 1538 N N . ALA A 1 211 ? 34.22283 6.21553 68.03321 1.000 24.60232 211 ALA A N 1
ATOM 1539 C CA . ALA A 1 211 ? 34.51408 5.12717 67.09673 1.000 24.08250 211 ALA A CA 1
ATOM 1540 C C . ALA A 1 211 ? 34.93071 5.64401 65.71747 1.000 27.76247 211 ALA A C 1
ATOM 1541 O O . ALA A 1 211 ? 35.89462 5.13811 65.12686 1.000 25.54482 211 ALA A O 1
ATOM 1543 N N . THR A 1 212 ? 34.21611 6.64011 65.18183 1.000 26.83796 212 THR A N 1
ATOM 1544 C CA . THR A 1 212 ? 34.59136 7.21528 63.88924 1.000 31.65455 212 THR A CA 1
ATOM 1545 C C . THR A 1 212 ? 36.04336 7.68466 63.89979 1.000 27.95890 212 THR A C 1
ATOM 1546 O O . THR A 1 212 ? 36.81186 7.39032 62.97522 1.000 25.29805 212 THR A O 1
ATOM 1550 N N . ASP A 1 213 ? 36.43964 8.40133 64.95738 1.000 26.96779 213 ASP A N 1
ATOM 1551 C CA . ASP A 1 213 ? 37.79583 8.93481 65.04112 1.000 26.96255 213 ASP A CA 1
ATOM 1552 C C . ASP A 1 213 ? 38.82633 7.82855 65.23479 1.000 25.72234 213 ASP A C 1
ATOM 1553 O O . ASP A 1 213 ? 39.89199 7.85083 64.60921 1.000 22.76757 213 ASP A O 1
ATOM 1558 N N . VAL A 1 214 ? 38.53857 6.86582 66.11422 1.000 22.90792 214 VAL A N 1
ATOM 1559 C CA A VAL A 1 214 ? 39.49185 5.80222 66.42369 0.555 22.77191 214 VAL A CA 1
ATOM 1560 C CA B VAL A 1 214 ? 39.54426 5.84675 66.40044 0.445 22.77076 214 VAL A CA 1
ATOM 1561 C C . VAL A 1 214 ? 39.77079 4.94867 65.18942 1.000 22.43128 214 VAL A C 1
ATOM 1562 O O . VAL A 1 214 ? 40.88712 4.45026 64.99515 1.000 24.27684 214 VAL A O 1
ATOM 1569 N N . VAL A 1 215 ? 38.76634 4.77110 64.32825 1.000 22.63111 215 VAL A N 1
ATOM 1570 C CA . VAL A 1 215 ? 38.96851 3.92892 63.14949 1.000 23.61612 215 VAL A CA 1
ATOM 1571 C C . VAL A 1 215 ? 39.63984 4.70999 62.01615 1.000 25.35134 215 VAL A C 1
ATOM 1572 O O . VAL A 1 215 ? 40.44681 4.15623 61.26159 1.000 24.77262 215 VAL A O 1
ATOM 1576 N N . LYS A 1 216 ? 39.32190 5.99911 61.86384 1.000 26.94570 216 LYS A N 1
ATOM 1577 C CA . LYS A 1 216 ? 40.03112 6.80526 60.87015 1.000 26.63016 216 LYS A CA 1
ATOM 1578 C C . LYS A 1 216 ? 41.50839 6.94283 61.23289 1.000 24.07192 216 LYS A C 1
ATOM 1579 O O . LYS A 1 216 ? 42.37985 6.87851 60.35671 1.000 24.88816 216 LYS A O 1
ATOM 1581 N N . ARG A 1 217 ? 41.80700 7.11479 62.52163 1.000 23.09152 217 ARG A N 1
ATOM 1582 C CA . ARG A 1 217 ? 43.16829 7.33410 62.99211 1.000 23.88512 217 ARG A CA 1
ATOM 1583 C C . ARG A 1 217 ? 43.90620 6.05016 63.35320 1.000 27.63574 217 ARG A C 1
ATOM 1584 O O . ARG A 1 217 ? 45.12754 6.09201 63.54017 1.000 26.14519 217 ARG A O 1
ATOM 1592 N N . GLY A 1 218 ? 43.21516 4.91634 63.44844 1.000 26.15781 218 GLY A N 1
ATOM 1593 C CA . GLY A 1 218 ? 43.88916 3.67937 63.81284 1.000 24.32491 218 GLY A CA 1
ATOM 1594 C C . GLY A 1 218 ? 44.35636 3.62232 65.25293 1.000 22.83909 218 GLY A C 1
ATOM 1595 O O . GLY A 1 218 ? 45.38596 3.00569 65.53765 1.000 22.57006 218 GLY A O 1
ATOM 1596 N N . ILE A 1 219 ? 43.62196 4.24458 66.17085 1.000 24.58073 219 ILE A N 1
ATOM 1597 C CA . ILE A 1 219 ? 43.98202 4.25318 67.58809 1.000 20.68664 219 ILE A CA 1
ATOM 1598 C C . ILE A 1 219 ? 43.55525 2.93629 68.22506 1.000 26.25225 219 ILE A C 1
ATOM 1599 O O . ILE A 1 219 ? 42.40461 2.50648 68.07263 1.000 23.43310 219 ILE A O 1
ATOM 1604 N N . ALA A 1 220 ? 44.47684 2.29648 68.94761 1.000 20.61606 220 ALA A N 1
ATOM 1605 C CA . ALA A 1 220 ? 44.14201 1.12203 69.74200 1.000 20.65624 220 ALA A CA 1
ATOM 1606 C C . ALA A 1 220 ? 43.47534 1.53538 71.05219 1.000 21.50229 220 ALA A C 1
ATOM 1607 O O . ALA A 1 220 ? 43.92284 2.46819 71.73266 1.000 23.30497 220 ALA A O 1
ATOM 1609 N N . ILE A 1 221 ? 42.39796 0.83755 71.40275 1.000 22.19432 221 ILE A N 1
ATOM 1610 C CA . ILE A 1 221 ? 41.71638 1.00772 72.68476 1.000 21.23770 221 ILE A CA 1
ATOM 1611 C C . ILE A 1 221 ? 41.76462 -0.32487 73.41925 1.000 22.59352 221 ILE A C 1
ATOM 1612 O O . ILE A 1 221 ? 41.38893 -1.35784 72.85175 1.000 20.57803 221 ILE A O 1
ATOM 1617 N N . GLN A 1 222 ? 42.20876 -0.30534 74.67874 1.000 20.47521 222 GLN A N 1
ATOM 1618 C CA . GLN A 1 222 ? 42.33882 -1.53332 75.46645 1.000 19.72603 222 GLN A CA 1
ATOM 1619 C C . GLN A 1 222 ? 41.78097 -1.31204 76.86573 1.000 25.28224 222 GLN A C 1
ATOM 1620 O O . GLN A 1 222 ? 42.22425 -0.39941 77.57073 1.000 25.52296 222 GLN A O 1
ATOM 1626 N N . GLN A 1 223 ? 40.82238 -2.15146 77.26805 1.000 24.96247 223 GLN A N 1
ATOM 1627 C CA . GLN A 1 223 ? 40.24684 -2.12430 78.60988 1.000 26.07290 223 GLN A CA 1
ATOM 1628 C C . GLN A 1 223 ? 40.89838 -3.17719 79.49874 1.000 25.21564 223 GLN A C 1
ATOM 1629 O O . GLN A 1 223 ? 41.10500 -4.31691 79.07402 1.000 25.69391 223 GLN A O 1
ATOM 1635 N N . ALA A 1 224 ? 41.19488 -2.79490 80.74451 1.000 23.28334 224 ALA A N 1
ATOM 1636 C CA . ALA A 1 224 ? 41.73313 -3.71471 81.74034 1.000 26.20088 224 ALA A CA 1
ATOM 1637 C C . ALA A 1 224 ? 41.29720 -3.25487 83.12802 1.000 24.61375 224 ALA A C 1
ATOM 1638 O O . ALA A 1 224 ? 40.98476 -2.08292 83.34205 1.000 21.13780 224 ALA A O 1
ATOM 1640 N N . SER A 1 225 ? 41.28267 -4.18780 84.07932 1.000 21.11505 225 SER A N 1
ATOM 1641 C CA . SER A 1 225 ? 40.82523 -3.85492 85.42456 1.000 24.83712 225 SER A CA 1
ATOM 1642 C C . SER A 1 225 ? 41.95151 -3.41236 86.34843 1.000 25.92488 225 SER A C 1
ATOM 1643 O O . SER A 1 225 ? 41.68259 -3.05602 87.50154 1.000 27.37052 225 SER A O 1
ATOM 1646 N N . GLY A 1 226 ? 43.19402 -3.41943 85.88330 1.000 21.94955 226 GLY A N 1
ATOM 1647 C CA .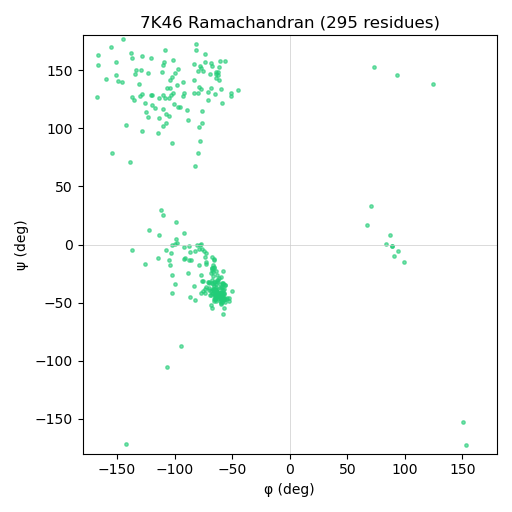 GLY A 1 226 ? 44.29481 -3.00033 86.72745 1.000 22.48121 226 GLY A CA 1
ATOM 1648 C C . GLY A 1 226 ? 45.54076 -2.77576 85.90576 1.000 25.62766 226 GLY A C 1
ATOM 1649 O O . GLY A 1 226 ? 45.63210 -3.20577 84.75330 1.000 22.24622 226 GLY A O 1
ATOM 1650 N N . LEU A 1 227 ? 46.49233 -2.06980 86.51137 1.000 23.78730 227 LEU A N 1
ATOM 1651 C CA . LEU A 1 227 ? 47.79960 -1.88002 85.90707 1.000 20.34005 227 LEU A CA 1
ATOM 1652 C C . LEU A 1 227 ? 48.61836 -3.15480 86.03588 1.000 23.58047 227 LEU A C 1
ATOM 1653 O O . LEU A 1 227 ? 48.45219 -3.93298 86.97693 1.000 23.16244 227 LEU A O 1
ATOM 1658 N N . THR A 1 228 ? 49.49540 -3.36721 85.06431 1.000 24.39519 228 THR A N 1
ATOM 1659 C CA . THR A 1 228 ? 50.43981 -4.46988 85.02433 1.000 26.00361 228 THR A CA 1
ATOM 1660 C C . THR A 1 228 ? 51.77008 -3.91031 84.56546 1.000 24.06124 228 THR A C 1
ATOM 1661 O O . THR A 1 228 ? 51.81997 -2.82790 83.96075 1.000 21.58418 228 THR A O 1
ATOM 1665 N N . PRO A 1 229 ? 52.87783 -4.61692 84.81334 1.000 23.22509 229 PRO A N 1
ATOM 1666 C CA . PRO A 1 229 ? 54.16970 -4.12834 84.31125 1.000 30.15760 229 PRO A CA 1
ATOM 1667 C C . PRO A 1 229 ? 54.17647 -3.91301 82.80901 1.000 30.77163 229 PRO A C 1
ATOM 1668 O O . PRO A 1 229 ? 54.82467 -2.97494 82.32881 1.000 28.59826 229 PRO A O 1
ATOM 1672 N N . GLU A 1 230 ? 53.45564 -4.74968 82.05505 1.000 25.23505 230 GLU A N 1
ATOM 1673 C CA . GLU A 1 230 ? 53.43497 -4.61785 80.60204 1.000 31.25647 230 GLU A CA 1
ATOM 1674 C C . GLU A 1 230 ? 52.70579 -3.35148 80.17170 1.000 26.33912 230 GLU A C 1
ATOM 1675 O O . GLU A 1 230 ? 53.16988 -2.63498 79.27660 1.000 27.15509 230 GLU A O 1
ATOM 1681 N N . ILE A 1 231 ? 51.56796 -3.05108 80.79886 1.000 23.34314 231 ILE A N 1
ATOM 1682 C CA . ILE A 1 231 ? 50.84770 -1.82661 80.45507 1.000 24.91125 231 ILE A CA 1
ATOM 1683 C C . ILE A 1 231 ? 51.67228 -0.60250 80.83594 1.000 27.21727 231 ILE A C 1
ATOM 1684 O O . ILE A 1 231 ? 51.80636 0.34677 80.05206 1.000 23.53672 231 ILE A O 1
ATOM 1689 N N . VAL A 1 232 ? 52.22129 -0.60417 82.05568 1.000 23.88041 232 VAL A N 1
ATOM 1690 C CA . VAL A 1 232 ? 53.02303 0.52312 82.53437 1.000 21.68902 232 VAL A CA 1
ATOM 1691 C C . VAL A 1 232 ? 54.19633 0.78235 81.59171 1.000 25.48837 232 VAL A C 1
ATOM 1692 O O . VAL A 1 232 ? 54.45583 1.92482 81.19183 1.000 22.86842 232 VAL A O 1
ATOM 1696 N N . ALA A 1 233 ? 54.89754 -0.28526 81.19723 1.000 22.86616 233 ALA A N 1
ATOM 1697 C CA . ALA A 1 233 ? 56.08040 -0.15242 80.34910 1.000 23.25937 233 ALA A CA 1
ATOM 1698 C C . ALA A 1 233 ? 55.74522 0.43626 78.98739 1.000 29.33619 233 ALA A C 1
ATOM 1699 O O . ALA A 1 233 ? 56.60913 1.04956 78.34892 1.000 26.09462 233 ALA A O 1
ATOM 1701 N N . ASP A 1 234 ? 54.50597 0.26402 78.52710 1.000 25.13273 234 ASP A N 1
ATOM 1702 C CA . ASP A 1 234 ? 54.10080 0.71059 77.20199 1.000 24.79830 234 ASP A CA 1
ATOM 1703 C C . ASP A 1 234 ? 53.61010 2.15612 77.17695 1.000 24.87728 234 ASP A C 1
ATOM 1704 O O . ASP A 1 234 ? 53.50174 2.74083 76.09188 1.000 26.03696 234 ASP A O 1
ATOM 1709 N N . CYS A 1 235 ? 53.34383 2.75831 78.32958 1.000 22.02653 235 CYS A N 1
ATOM 1710 C CA . CYS A 1 235 ? 52.66736 4.05056 78.36881 1.000 24.93903 235 CYS A CA 1
ATOM 1711 C C . CYS A 1 235 ? 53.64116 5.22305 78.39028 1.000 23.51476 235 CYS A C 1
ATOM 1712 O O . CYS A 1 235 ? 54.66694 5.19909 79.07702 1.000 24.20294 235 CYS A O 1
ATOM 1715 N N . ASP A 1 236 ? 53.29012 6.26073 77.63861 1.000 22.37967 236 ASP A N 1
ATOM 1716 C CA . ASP A 1 236 ? 53.94689 7.55593 77.72019 1.000 20.01763 236 ASP A CA 1
ATOM 1717 C C . ASP A 1 236 ? 53.31025 8.46305 78.75988 1.000 22.26931 236 ASP A C 1
ATOM 1718 O O . ASP A 1 236 ? 53.97930 9.36892 79.27442 1.000 21.04342 236 ASP A O 1
ATOM 1723 N N . VAL A 1 237 ? 52.03900 8.23220 79.07830 1.000 20.80069 237 VAL A N 1
ATOM 1724 C CA . VAL A 1 237 ? 51.30800 8.99849 80.08709 1.000 21.15606 237 VAL A CA 1
ATOM 1725 C C . VAL A 1 237 ? 50.48918 8.02446 80.92592 1.000 19.15875 237 VAL A C 1
ATOM 1726 O O . VAL A 1 237 ? 49.73095 7.21439 80.37943 1.000 17.98793 237 VAL A O 1
ATOM 1730 N N . LEU A 1 238 ? 50.64988 8.09660 82.24801 1.000 16.61361 238 LEU A N 1
ATOM 1731 C CA . LEU A 1 238 ? 49.71816 7.49217 83.19749 1.000 16.53515 238 LEU A CA 1
ATOM 1732 C C . LEU A 1 238 ? 48.89498 8.62693 83.79152 1.000 19.08313 238 LEU A C 1
ATOM 1733 O O . LEU A 1 238 ? 49.42348 9.43994 84.55386 1.000 20.16190 238 LEU A O 1
ATOM 1738 N N . TYR A 1 239 ? 47.61094 8.68222 83.44761 1.000 17.91385 239 TYR A N 1
ATOM 1739 C CA . TYR A 1 239 ? 46.72174 9.76373 83.88114 1.000 17.22441 239 TYR A CA 1
ATOM 1740 C C . TYR A 1 239 ? 45.78609 9.17833 84.93349 1.000 19.40040 239 TYR A C 1
ATOM 1741 O O . TYR A 1 239 ? 44.85116 8.44110 84.60863 1.000 18.53518 239 TYR A O 1
ATOM 1750 N N . ALA A 1 240 ? 46.04834 9.50156 86.19571 1.000 20.28081 240 ALA A N 1
ATOM 1751 C CA . ALA A 1 240 ? 45.30441 8.95962 87.32220 1.000 16.93172 240 ALA A CA 1
ATOM 1752 C C . ALA A 1 240 ? 44.20556 9.91829 87.77110 1.000 23.22890 240 ALA A C 1
ATOM 1753 O O . ALA A 1 240 ? 44.31608 11.14042 87.62982 1.000 19.30880 240 ALA A O 1
ATOM 1755 N N . THR A 1 241 ? 43.13691 9.34997 88.32852 1.000 22.16908 241 THR A N 1
ATOM 1756 C CA . THR A 1 241 ? 42.04622 10.14009 88.88102 1.000 19.56821 241 THR A CA 1
ATOM 1757 C C . THR A 1 241 ? 41.60488 9.51626 90.19857 1.000 22.52007 241 THR A C 1
ATOM 1758 O O . THR A 1 241 ? 41.90878 8.35855 90.50076 1.000 23.16805 241 THR A O 1
ATOM 1762 N N . ARG A 1 242 ? 40.85264 10.30099 90.95792 1.000 26.11947 242 ARG A N 1
ATOM 1763 C CA . ARG A 1 242 ? 40.41946 9.93839 92.30048 1.000 30.31618 242 ARG A CA 1
ATOM 1764 C C . ARG A 1 242 ? 39.17643 9.05110 92.25652 1.000 35.17504 242 ARG A C 1
ATOM 1765 O O . ARG A 1 242 ? 38.19484 9.38633 91.58486 1.000 34.73486 242 ARG A O 1
ATOM 1773 N N . LEU A 1 243 ? 39.21242 7.93193 92.98914 1.000 36.20570 243 LEU A N 1
ATOM 1774 C CA . LEU A 1 243 ? 38.05142 7.06015 93.17564 1.000 44.86156 243 LEU A CA 1
ATOM 1775 C C . LEU A 1 243 ? 37.25464 7.50869 94.39868 1.000 47.49688 243 LEU A C 1
ATOM 1776 O O . LEU A 1 243 ? 37.74852 7.41944 95.52789 1.000 50.56839 243 LEU A O 1
ATOM 1781 N N . GLN A 1 244 ? 36.01998 7.95435 94.18584 1.000 45.16347 244 GLN A N 1
ATOM 1782 C CA . GLN A 1 244 ? 35.12606 8.31489 95.27959 1.000 60.53961 244 GLN A CA 1
ATOM 1783 C C . GLN A 1 244 ? 34.08088 7.22218 95.47873 1.000 60.92085 244 GLN A C 1
ATOM 1784 O O . GLN A 1 244 ? 33.59620 6.63162 94.50842 1.000 68.76977 244 GLN A O 1
ATOM 1786 N N . LYS A 1 245 ? 33.74187 6.94731 96.73775 1.000 66.10225 245 LYS A N 1
ATOM 1787 C CA . LYS A 1 245 ? 32.69745 5.96457 97.03947 1.000 71.38670 245 LYS A CA 1
ATOM 1788 C C . LYS A 1 245 ? 31.34869 6.40369 96.47130 1.000 71.36503 245 LYS A C 1
ATOM 1789 O O . LYS A 1 245 ? 30.41018 6.68912 97.21637 1.000 75.84848 245 LYS A O 1
ATOM 1795 N N . LEU A 1 259 ? 30.67612 -0.05824 95.72649 1.000 67.72209 259 LEU A N 1
ATOM 1796 C CA . LEU A 1 259 ? 30.91403 -1.44535 95.34163 1.000 57.88486 259 LEU A CA 1
ATOM 1797 C C . LEU A 1 259 ? 31.65651 -2.19348 96.45466 1.000 49.98089 259 LEU A C 1
ATOM 1798 O O . LEU A 1 259 ? 32.49119 -1.60572 97.15829 1.000 42.65493 259 LEU A O 1
ATOM 1800 N N . THR A 1 260 ? 31.35717 -3.49055 96.60759 1.000 41.59450 260 THR A N 1
ATOM 1801 C CA . THR A 1 260 ? 31.92658 -4.26610 97.70791 1.000 38.81368 260 THR A CA 1
ATOM 1802 C C . THR A 1 260 ? 33.43393 -4.47574 97.57612 1.000 35.87507 260 THR A C 1
ATOM 1803 O O . THR A 1 260 ? 34.05666 -4.92580 98.54251 1.000 38.36954 260 THR A O 1
ATOM 1807 N N . ALA A 1 261 ? 34.03803 -4.15516 96.42698 1.000 33.72570 261 ALA A N 1
ATOM 1808 C CA . ALA A 1 261 ? 35.47963 -4.27976 96.23625 1.000 32.50739 261 ALA A CA 1
ATOM 1809 C C . ALA A 1 261 ? 36.16701 -2.91889 96.14422 1.000 32.78235 261 ALA A C 1
ATOM 1810 O O . ALA A 1 261 ? 37.24358 -2.79916 95.55047 1.000 30.11126 261 ALA A O 1
ATOM 1812 N N . PHE A 1 262 ? 35.55774 -1.88702 96.73417 1.000 34.31063 262 PHE A N 1
ATOM 1813 C CA . PHE A 1 262 ? 36.11754 -0.53946 96.65891 1.000 31.25037 262 PHE A CA 1
ATOM 1814 C C . PHE A 1 262 ? 37.53707 -0.48872 97.22484 1.000 28.90843 262 PHE A C 1
ATOM 1815 O O . PHE A 1 262 ? 38.48881 -0.12922 96.52244 1.000 27.32839 262 PHE A O 1
ATOM 1823 N N . GLU A 1 263 ? 37.69774 -0.83853 98.50542 1.000 30.06819 263 GLU A N 1
ATOM 1824 C CA . GLU A 1 263 ? 39.02472 -0.77214 99.11468 1.000 29.34367 263 GLU A CA 1
ATOM 1825 C C . GLU A 1 263 ? 39.97853 -1.77248 98.46925 1.000 28.65144 263 GLU A C 1
ATOM 1826 O O . GLU A 1 263 ? 41.15704 -1.46685 98.25812 1.000 27.46413 263 GLU A O 1
ATOM 1832 N N . ALA A 1 264 ? 39.48008 -2.96804 98.13943 1.000 28.59315 264 ALA A N 1
ATOM 1833 C CA . ALA A 1 264 ? 40.33138 -4.01160 97.57625 1.000 26.61481 264 ALA A CA 1
ATOM 1834 C C . ALA A 1 264 ? 40.86723 -3.64706 96.19455 1.000 27.00663 264 ALA A C 1
ATOM 1835 O O . ALA A 1 264 ? 41.98250 -4.04863 95.84633 1.000 33.34942 264 ALA A O 1
ATOM 1837 N N . SER A 1 265 ? 40.10712 -2.89469 95.39349 1.000 24.65265 265 SER A N 1
ATOM 1838 C CA A SER A 1 265 ? 40.54401 -2.54070 94.04864 0.583 26.16718 265 SER A CA 1
ATOM 1839 C CA B SER A 1 265 ? 40.55075 -2.54855 94.04865 0.417 26.20701 265 SER A CA 1
ATOM 1840 C C . SER A 1 265 ? 41.59814 -1.44144 94.02561 1.000 26.44652 265 SER A C 1
ATOM 1841 O O . SER A 1 265 ? 42.19712 -1.20743 92.97279 1.000 28.69187 265 SER A O 1
ATOM 1846 N N . LYS A 1 266 ? 41.83828 -0.76273 95.14848 1.000 26.50370 266 LYS A N 1
ATOM 1847 C CA . LYS A 1 266 ? 42.79773 0.33956 95.15424 1.000 25.23143 266 LYS A CA 1
ATOM 1848 C C . LYS A 1 266 ? 44.19593 -0.12911 94.76660 1.000 26.49966 266 LYS A C 1
ATOM 1849 O O . LYS A 1 266 ? 44.92604 0.58433 94.06827 1.000 26.31769 266 LYS A O 1
ATOM 1855 N N . ALA A 1 267 ? 44.58699 -1.32697 95.20654 1.000 24.37815 267 ALA A N 1
ATOM 1856 C CA . ALA A 1 267 ? 45.94439 -1.79753 94.94921 1.000 25.48658 267 ALA A CA 1
ATOM 1857 C C . ALA A 1 267 ? 46.22099 -1.96069 93.45768 1.000 24.40452 267 ALA A C 1
ATOM 1858 O O . ALA A 1 267 ? 47.35256 -1.74031 93.01426 1.000 24.81759 267 ALA A O 1
ATOM 1860 N N . SER A 1 268 ? 45.21143 -2.32612 92.66550 1.000 22.59368 268 SER A N 1
ATOM 1861 C CA A SER A 1 268 ? 45.43832 -2.54559 91.24205 0.633 26.09302 268 SER A CA 1
ATOM 1862 C CA B SER A 1 268 ? 45.41699 -2.54444 91.23804 0.367 26.10468 268 SER A CA 1
ATOM 1863 C C . SER A 1 268 ? 45.53732 -1.24688 90.44796 1.000 25.78812 268 SER A C 1
ATOM 1864 O O . SER A 1 268 ? 46.02276 -1.27248 89.31219 1.000 23.13243 268 SER A O 1
ATOM 1869 N N . LEU A 1 269 ? 45.10343 -0.11696 91.01308 1.000 21.45566 269 LEU A N 1
ATOM 1870 C CA . LEU A 1 269 ? 45.21999 1.17025 90.34037 1.000 21.26622 269 LEU A CA 1
ATOM 1871 C C . LEU A 1 269 ? 46.32564 2.05121 90.90928 1.000 21.42575 269 LEU A C 1
ATOM 1872 O O . LEU A 1 269 ? 46.68625 3.05309 90.27610 1.000 20.63126 269 LEU A O 1
ATOM 1877 N N . LEU A 1 270 ? 46.86670 1.70528 92.07774 1.000 19.22973 270 LEU A N 1
ATOM 1878 C CA . LEU A 1 270 ? 47.82621 2.55729 92.77630 1.000 22.85769 270 LEU A CA 1
ATOM 1879 C C . LEU A 1 270 ? 49.06635 2.80657 91.92868 1.000 23.10110 270 LEU A C 1
ATOM 1880 O O . LEU A 1 270 ? 49.63226 1.87739 91.34647 1.000 23.30713 270 LEU A O 1
ATOM 1885 N N . ILE A 1 271 ? 49.49696 4.06492 91.86116 1.000 19.18775 271 ILE A N 1
ATOM 1886 C CA . ILE A 1 271 ? 50.76735 4.41788 91.23546 1.000 22.19346 271 ILE A CA 1
ATOM 1887 C C . ILE A 1 271 ? 51.71480 4.85367 92.34506 1.000 20.32780 271 ILE A C 1
ATOM 1888 O O . ILE A 1 271 ? 51.44717 5.83549 93.05037 1.000 20.77275 271 ILE A O 1
ATOM 1893 N N . ASP A 1 272 ? 52.80434 4.10710 92.52157 1.000 22.00670 272 ASP A N 1
ATOM 1894 C CA . ASP A 1 272 ? 53.81218 4.42184 93.52860 1.000 25.41756 272 ASP A CA 1
ATOM 1895 C C . ASP A 1 272 ? 55.18457 4.10949 92.93914 1.000 23.58713 272 ASP A C 1
ATOM 1896 O O . ASP A 1 272 ? 55.31567 3.80687 91.74945 1.000 24.73170 272 ASP A O 1
ATOM 1901 N N . LYS A 1 273 ? 56.21288 4.18112 93.78465 1.000 24.19372 273 LYS A N 1
ATOM 1902 C CA . LYS A 1 273 ? 57.57153 3.92554 93.32177 1.000 27.87633 273 LYS A CA 1
ATOM 1903 C C . LYS A 1 273 ? 57.70512 2.50956 92.77018 1.000 26.08253 273 LYS A C 1
ATOM 1904 O O . LYS A 1 273 ? 58.34155 2.29995 91.73274 1.000 27.79994 273 LYS A O 1
ATOM 1910 N N . ALA A 1 274 ? 57.09691 1.52855 93.44108 1.000 30.92848 274 ALA A N 1
ATOM 1911 C CA . ALA A 1 274 ? 57.15877 0.15425 92.95044 1.000 31.19107 274 ALA A CA 1
ATOM 1912 C C . ALA A 1 274 ? 56.54926 0.04329 91.55911 1.000 28.11923 274 ALA A C 1
ATOM 1913 O O . ALA A 1 274 ? 57.08585 -0.65565 90.68802 1.000 26.20131 274 ALA A O 1
ATOM 1915 N N . ARG A 1 275 ? 55.42917 0.73130 91.32998 1.000 23.38154 275 ARG A N 1
ATOM 1916 C CA . ARG A 1 275 ? 54.78890 0.68979 90.01990 1.000 22.57653 275 ARG A CA 1
ATOM 1917 C C . ARG A 1 275 ? 55.66516 1.33125 88.94860 1.000 26.51118 275 ARG A C 1
ATOM 1918 O O . ARG A 1 275 ? 55.73074 0.84390 87.81455 1.000 24.56224 275 ARG A O 1
ATOM 1926 N N . LEU A 1 276 ? 56.34009 2.42694 89.27945 1.000 22.47496 276 LEU A N 1
ATOM 1927 C CA . LEU A 1 276 ? 57.15006 3.11326 88.27919 1.000 25.36409 276 LEU A CA 1
ATOM 1928 C C . LEU A 1 276 ? 58.44731 2.38728 87.95453 1.000 28.15029 276 LEU A C 1
ATOM 1929 O O . LEU A 1 276 ? 59.17036 2.83347 87.05760 1.000 28.12113 276 LEU A O 1
ATOM 1934 N N . ALA A 1 277 ? 58.76558 1.29604 88.66180 1.000 27.44494 277 ALA A N 1
ATOM 1935 C CA . ALA A 1 277 ? 59.96919 0.53389 88.34343 1.000 31.81691 277 ALA A CA 1
ATOM 1936 C C . ALA A 1 277 ? 59.93524 0.00566 86.91480 1.000 32.98963 277 ALA A C 1
ATOM 1937 O O . ALA A 1 277 ? 60.98924 -0.17876 86.29627 1.000 32.28715 277 ALA A O 1
ATOM 1939 N N . HIS A 1 278 ? 58.74278 -0.22941 86.37152 1.000 28.91259 278 HIS A N 1
ATOM 1940 C CA . HIS A 1 278 ? 58.58902 -0.73091 85.01292 1.000 31.28543 278 HIS A CA 1
ATOM 1941 C C . HIS A 1 278 ? 58.28895 0.36514 83.99556 1.000 30.03603 278 HIS A C 1
ATOM 1942 O O . HIS A 1 278 ? 58.13494 0.05927 82.81131 1.000 26.53949 278 HIS A O 1
ATOM 1949 N N . ALA A 1 279 ? 58.23124 1.62759 84.41406 1.000 27.90537 279 ALA A N 1
ATOM 1950 C CA . ALA A 1 279 ? 57.90880 2.71593 83.50125 1.000 25.88936 279 ALA A CA 1
ATOM 1951 C C . ALA A 1 279 ? 59.10676 3.11095 82.63709 1.000 28.27648 279 ALA A C 1
ATOM 1952 O O . ALA A 1 279 ? 60.26853 2.92012 83.01150 1.000 27.02051 279 ALA A O 1
ATOM 1954 N N . LYS A 1 280 ? 58.80144 3.66422 81.46201 1.000 27.94410 280 LYS A N 1
ATOM 1955 C CA . LYS A 1 280 ? 59.80000 4.26466 80.58788 1.000 31.98663 280 LYS A CA 1
ATOM 1956 C C . LYS A 1 280 ? 60.57590 5.35879 81.31716 1.000 30.04967 280 LYS A C 1
ATOM 1957 O O . LYS A 1 280 ? 60.10734 5.95041 82.29281 1.000 27.71334 280 LYS A O 1
ATOM 1963 N N . ALA A 1 281 ? 61.77201 5.65131 80.80286 1.000 30.19045 281 ALA A N 1
ATOM 1964 C CA . ALA A 1 281 ? 62.48820 6.84007 81.25961 1.000 29.10430 281 ALA A CA 1
ATOM 1965 C C . ALA A 1 281 ? 61.76484 8.11424 80.83584 1.000 32.80642 281 ALA A C 1
ATOM 1966 O O . ALA A 1 281 ? 61.64140 9.05949 81.62542 1.000 35.90337 281 ALA A O 1
ATOM 1968 N N . LYS A 1 282 ? 61.25290 8.15224 79.60541 1.000 28.28378 282 LYS A N 1
ATOM 1969 C CA . LYS A 1 282 ? 60.56630 9.33076 79.07188 1.000 26.24823 282 LYS A CA 1
ATOM 1970 C C . LYS A 1 282 ? 59.05865 9.08401 79.13270 1.000 29.22429 282 LYS A C 1
ATOM 1971 O O . LYS A 1 282 ? 58.44703 8.61073 78.17278 1.000 28.99228 282 LYS A O 1
ATOM 1977 N N . MET A 1 283 ? 58.45766 9.40921 80.27684 1.000 25.73854 283 MET A N 1
ATOM 1978 C CA . MET A 1 283 ? 57.00647 9.37339 80.43366 1.000 23.36103 283 MET A CA 1
ATOM 1979 C C . MET A 1 283 ? 56.63614 10.33687 81.55504 1.000 23.32756 283 MET A C 1
ATOM 1980 O O . MET A 1 283 ? 57.50569 10.85533 82.25887 1.000 21.64713 283 MET A O 1
ATOM 1985 N N . VAL A 1 284 ? 55.33413 10.59565 81.70982 1.000 20.14353 284 VAL A N 1
ATOM 1986 C CA . VAL A 1 284 ? 54.87044 11.39762 82.83596 1.000 17.65546 284 VAL A CA 1
ATOM 1987 C C . VAL A 1 284 ? 53.67224 10.74093 83.50445 1.000 23.55860 284 VAL A C 1
ATOM 1988 O O . VAL A 1 284 ? 52.87294 10.03829 82.87174 1.000 18.28826 284 VAL A O 1
ATOM 1992 N N . VAL A 1 285 ? 53.56296 10.99210 84.80769 1.000 18.11040 285 VAL A N 1
ATOM 1993 C CA . VAL A 1 285 ? 52.37989 10.69925 85.59780 1.000 18.67822 285 VAL A CA 1
ATOM 1994 C C . VAL A 1 285 ? 51.62745 12.00950 85.78179 1.000 19.24394 285 VAL A C 1
ATOM 1995 O O . VAL A 1 285 ? 52.22014 13.02434 86.16701 1.000 18.68787 285 VAL A O 1
ATOM 1999 N N . MET A 1 286 ? 50.33149 11.99122 85.50612 1.000 16.76477 286 MET A N 1
ATOM 2000 C CA . MET A 1 286 ? 49.49493 13.16970 85.63326 1.000 15.29164 286 MET A CA 1
ATOM 2001 C C . MET A 1 286 ? 48.26769 12.82848 86.47061 1.000 16.37576 286 MET A C 1
ATOM 2002 O O . MET A 1 286 ? 47.91028 11.66196 86.65021 1.000 18.92924 286 MET A O 1
ATOM 2007 N N . HIS A 1 287 ? 47.62002 13.87240 86.97545 1.000 15.32451 287 HIS A N 1
ATOM 2008 C CA . HIS A 1 287 ? 46.45527 13.73624 87.84070 1.000 17.35102 287 HIS A CA 1
ATOM 2009 C C . HIS A 1 287 ? 45.83942 15.12399 87.92569 1.000 17.30626 287 HIS A C 1
ATOM 2010 O O . HIS A 1 287 ? 46.55233 16.08401 88.23615 1.000 16.30583 287 HIS A O 1
ATOM 2017 N N . PRO A 1 288 ? 44.54529 15.28075 87.63391 1.000 17.14308 288 PRO A N 1
ATOM 2018 C CA . PRO A 1 288 ? 43.95163 16.62780 87.66338 1.000 16.72478 288 PRO A CA 1
ATOM 2019 C C . PRO A 1 288 ? 43.90375 17.24068 89.05545 1.000 20.33012 288 PRO A C 1
ATOM 2020 O O . PRO A 1 288 ? 43.84482 18.47708 89.16253 1.000 18.95580 288 PRO A O 1
ATOM 2024 N N . LEU A 1 289 ? 43.92292 16.40826 90.11398 1.000 16.87578 289 LEU A N 1
ATOM 2025 C CA . LEU A 1 289 ? 43.93627 16.74304 91.53734 1.000 16.02706 289 LEU A CA 1
ATOM 2026 C C . LEU A 1 289 ? 42.56238 17.25479 91.97744 1.000 19.35398 289 LEU A C 1
ATOM 2027 O O . LEU A 1 289 ? 41.81101 17.78960 91.15667 1.000 20.75915 289 LEU A O 1
ATOM 2032 N N . PRO A 1 290 ? 42.18005 17.09402 93.25869 1.000 19.94847 290 PRO A N 1
ATOM 2033 C CA . PRO A 1 290 ? 42.95624 16.50744 94.35766 1.000 19.48768 290 PRO A CA 1
ATOM 2034 C C . PRO A 1 290 ? 43.09812 14.99445 94.27530 1.000 21.86908 290 PRO A C 1
ATOM 2035 O O . PRO A 1 290 ? 42.28344 14.32198 93.64446 1.000 19.47376 290 PRO A O 1
ATOM 2039 N N . ARG A 1 291 ? 44.13691 14.47596 94.91977 1.000 19.52903 291 ARG A N 1
ATOM 2040 C CA . ARG A 1 291 ? 44.36608 13.04726 95.06808 1.000 18.55615 291 ARG A CA 1
ATOM 2041 C C . ARG A 1 291 ? 44.12402 12.63069 96.51138 1.000 25.04460 291 ARG A C 1
ATOM 2042 O O . ARG A 1 291 ? 44.21422 13.44081 97.43901 1.000 23.06715 291 ARG A O 1
ATOM 2050 N N . VAL A 1 292 ? 43.82917 11.34581 96.70206 1.000 22.89193 292 VAL A N 1
ATOM 2051 C CA . VAL A 1 292 ? 43.85429 10.78192 98.04313 1.000 25.88278 292 VAL A CA 1
ATOM 2052 C C . VAL A 1 292 ? 45.09818 9.90813 98.11857 1.000 28.37097 292 VAL A C 1
ATOM 2053 O O . VAL A 1 292 ? 46.22277 10.41900 98.17309 1.000 29.16091 292 VAL A O 1
ATOM 2057 N N . ASP A 1 293 ? 44.91869 8.58996 98.07601 1.000 24.43493 293 ASP A N 1
ATOM 2058 C CA A ASP A 1 293 ? 46.01018 7.63770 98.20638 0.539 27.21540 293 ASP A CA 1
ATOM 2059 C CA B ASP A 1 293 ? 46.05015 7.67898 98.19260 0.461 27.18415 293 ASP A CA 1
ATOM 2060 C C . ASP A 1 293 ? 46.36654 6.94440 96.89879 1.000 27.75452 293 ASP A C 1
ATOM 2061 O O . ASP A 1 293 ? 47.28918 6.12221 96.88620 1.000 30.29553 293 ASP A O 1
ATOM 2070 N N . GLU A 1 294 ? 45.64906 7.23164 95.80697 1.000 24.81028 294 GLU A N 1
ATOM 2071 C CA . GLU A 1 294 ? 45.85176 6.52496 94.54405 1.000 23.28854 294 GLU A CA 1
ATOM 2072 C C . GLU A 1 294 ? 47.14398 6.92837 93.85230 1.000 24.96272 294 GLU A C 1
ATOM 2073 O O . GLU A 1 294 ? 47.51719 6.31885 92.83919 1.000 23.10286 294 GLU A O 1
ATOM 2079 N N . LEU A 1 295 ? 47.81622 7.94659 94.37666 1.000 22.39050 295 LEU A N 1
ATOM 2080 C CA A LEU A 1 295 ? 49.08496 8.42353 93.84838 0.552 20.48853 295 LEU A CA 1
ATOM 2081 C CA B LEU A 1 295 ? 49.08894 8.42861 93.84984 0.448 20.50595 295 LEU A CA 1
ATOM 2082 C C . LEU A 1 295 ? 49.99472 8.65226 95.04896 1.000 21.98033 295 LEU A C 1
ATOM 2083 O O . LEU A 1 295 ? 49.79160 9.61056 95.79826 1.000 21.87742 295 LEU A O 1
ATOM 2092 N N . SER A 1 296 ? 50.96759 7.76652 95.25075 1.000 21.33444 296 SER A N 1
ATOM 2093 C CA . SER A 1 296 ? 51.77178 7.82899 96.46898 1.000 21.93026 296 SER A CA 1
ATOM 2094 C C . SER A 1 296 ? 52.68265 9.05424 96.48715 1.000 23.78395 296 SER A C 1
ATOM 2095 O O . SER A 1 296 ? 53.17902 9.50922 95.45151 1.000 22.77277 296 SER A O 1
ATOM 2098 N N . THR A 1 297 ? 52.90663 9.59025 97.69180 1.000 24.15058 297 THR A N 1
ATOM 2099 C CA . THR A 1 297 ? 53.91551 10.63380 97.83214 1.000 24.04991 297 THR A CA 1
ATOM 2100 C C . THR A 1 297 ? 55.32355 10.11637 97.56412 1.000 29.61218 297 THR A C 1
ATOM 2101 O O . THR A 1 297 ? 56.23894 10.93081 97.39764 1.000 23.98507 297 THR A O 1
ATOM 2105 N N . ASP A 1 298 ? 55.52772 8.79517 97.50381 1.000 25.91352 298 ASP A N 1
ATOM 2106 C CA . ASP A 1 298 ? 56.88595 8.30052 97.31577 1.000 24.71112 298 ASP A CA 1
ATOM 2107 C C . ASP A 1 298 ? 57.38097 8.43093 95.87585 1.000 28.37057 298 ASP A C 1
ATOM 2108 O O . ASP A 1 298 ? 58.52818 8.05808 95.60571 1.000 26.04326 298 ASP A O 1
ATOM 2113 N N . ILE A 1 299 ? 56.57536 8.97335 94.95706 1.000 23.51526 299 ILE A N 1
ATOM 2114 C CA . ILE A 1 299 ? 57.06039 9.38432 93.63876 1.000 20.77381 299 ILE A CA 1
ATOM 2115 C C . ILE A 1 299 ? 57.00011 10.89919 93.44755 1.000 24.45085 299 ILE A C 1
ATOM 2116 O O . ILE A 1 299 ? 57.24531 11.38244 92.34215 1.000 19.56403 299 ILE A O 1
ATOM 2121 N N . ASP A 1 300 ? 56.70395 11.66847 94.49813 1.000 23.80831 300 ASP A N 1
ATOM 2122 C CA . ASP A 1 300 ? 56.52424 13.10788 94.31728 1.000 24.84575 300 ASP A CA 1
ATOM 2123 C C . ASP A 1 300 ? 57.79547 13.81812 93.85826 1.000 25.41289 300 ASP A C 1
ATOM 2124 O O . ASP A 1 300 ? 57.70165 14.91262 93.29032 1.000 25.70635 300 ASP A O 1
ATOM 2129 N N . ASP A 1 301 ? 58.97599 13.24539 94.10983 1.000 23.70881 301 ASP A N 1
ATOM 2130 C CA . ASP A 1 301 ? 60.23647 13.84089 93.67449 1.000 27.42862 301 ASP A CA 1
ATOM 2131 C C . ASP A 1 301 ? 60.78648 13.20102 92.40774 1.000 29.15113 301 ASP A C 1
ATOM 2132 O O . ASP A 1 301 ? 61.87448 13.57878 91.96228 1.000 27.52004 301 ASP A O 1
ATOM 2137 N N . ASP A 1 302 ? 60.09261 12.21982 91.85483 1.000 24.38805 302 ASP A N 1
ATOM 2138 C CA . ASP A 1 302 ? 60.52262 11.59807 90.60648 1.000 24.69781 302 ASP A CA 1
ATOM 2139 C C . ASP A 1 302 ? 60.36896 12.59273 89.46108 1.000 22.57119 302 ASP A C 1
ATOM 2140 O O . ASP A 1 302 ? 59.32597 13.25189 89.35839 1.000 21.95275 302 ASP A O 1
ATOM 2145 N N . PRO A 1 303 ? 61.36575 12.73096 88.58152 1.000 23.99405 303 PRO A N 1
ATOM 2146 C CA . PRO A 1 303 ? 61.23452 13.70232 87.47889 1.000 24.16645 303 PRO A CA 1
ATOM 2147 C C . PRO A 1 303 ? 60.03022 13.45242 86.58437 1.000 23.15952 303 PRO A C 1
ATOM 2148 O O . PRO A 1 303 ? 59.54783 14.38907 85.93139 1.000 25.21846 303 PRO A O 1
ATOM 2152 N N . ARG A 1 304 ? 59.51135 12.23054 86.54757 1.000 19.67811 304 ARG A N 1
ATOM 2153 C CA . ARG A 1 304 ? 58.35004 11.93392 85.71972 1.000 21.16593 304 ARG A CA 1
ATOM 2154 C C . ARG A 1 304 ? 57.03316 12.30929 86.39130 1.000 20.69718 304 ARG A C 1
ATOM 2155 O O . ARG A 1 304 ? 55.97318 12.20608 85.75716 1.000 20.98610 304 ARG A O 1
ATOM 2163 N N . ALA A 1 305 ? 57.06629 12.73553 87.65216 1.000 20.52805 305 ALA A N 1
ATOM 2164 C CA . ALA A 1 305 ? 55.84954 13.13912 88.35375 1.000 18.27363 305 ALA A CA 1
ATOM 2165 C C . ALA A 1 305 ? 55.49654 14.55103 87.89505 1.000 17.85806 305 ALA A C 1
ATOM 2166 O O . ALA A 1 305 ? 56.10055 15.52982 88.33688 1.000 19.81397 305 ALA A O 1
ATOM 2168 N N . ALA A 1 306 ? 54.52449 14.65836 86.99106 1.000 17.49695 306 ALA A N 1
ATOM 2169 C CA . ALA A 1 306 ? 54.19782 15.92242 86.34202 1.000 18.10981 306 ALA A CA 1
ATOM 2170 C C . ALA A 1 306 ? 52.95471 16.60776 86.91156 1.000 19.17173 306 ALA A C 1
ATOM 2171 O O .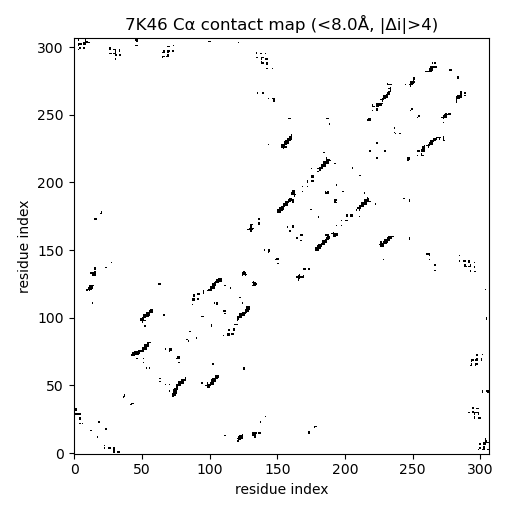 ALA A 1 306 ? 52.59028 17.68944 86.43573 1.000 19.16679 306 ALA A O 1
ATOM 2173 N N . TYR A 1 307 ? 52.29224 16.01503 87.90874 1.000 17.73623 307 TYR A N 1
ATOM 2174 C CA . TYR A 1 307 ? 50.99201 16.53070 88.33387 1.000 16.65086 307 TYR A CA 1
ATOM 2175 C C . TYR A 1 307 ? 51.07513 17.84187 89.10641 1.000 20.38960 307 TYR A C 1
ATOM 2176 O O . TYR A 1 307 ? 50.04005 18.50334 89.26811 1.000 16.54159 307 TYR A O 1
ATOM 2185 N N . PHE A 1 308 ? 52.25503 18.24432 89.58308 1.000 16.47465 308 PHE A N 1
ATOM 2186 C CA . PHE A 1 308 ? 52.34810 19.58725 90.14867 1.000 18.29041 308 PHE A CA 1
ATOM 2187 C C . PHE A 1 308 ? 52.63658 20.62304 89.06258 1.000 18.45195 308 PHE A C 1
ATOM 2188 O O . PHE A 1 308 ? 52.01096 21.68749 89.03348 1.000 17.88004 308 PHE A O 1
ATOM 2196 N N . ARG A 1 309 ? 53.57717 20.32712 88.16143 1.000 17.18170 309 ARG A N 1
ATOM 2197 C CA . ARG A 1 309 ? 53.80918 21.20762 87.01586 1.000 16.78657 309 ARG A CA 1
ATOM 2198 C C . ARG A 1 309 ? 52.54838 21.37504 86.17284 1.000 17.96724 309 ARG A C 1
ATOM 2199 O O . ARG A 1 309 ? 52.32318 22.44457 85.58599 1.000 17.90700 309 ARG A O 1
ATOM 2207 N N . GLN A 1 310 ? 51.72285 20.32613 86.10537 1.000 17.05837 310 GLN A N 1
ATOM 2208 C CA . GLN A 1 310 ? 50.44605 20.37055 85.39610 1.000 16.34097 310 GLN A CA 1
ATOM 2209 C C . GLN A 1 310 ? 49.61345 21.58947 85.80760 1.000 20.35748 310 GLN A C 1
ATOM 2210 O O . GLN A 1 310 ? 48.97764 22.23792 84.96385 1.000 17.26217 310 GLN A O 1
ATOM 2216 N N . MET A 1 311 ? 49.61019 21.92046 87.10314 1.000 15.59665 311 MET A N 1
ATOM 2217 C CA . MET A 1 311 ? 48.85705 23.08684 87.56588 1.000 17.23059 311 MET A CA 1
ATOM 2218 C C . MET A 1 311 ? 49.44053 24.38548 87.03751 1.000 18.49184 311 MET A C 1
ATOM 2219 O O . MET A 1 311 ? 48.69193 25.33778 86.77890 1.000 18.65181 311 MET A O 1
ATOM 2224 N N . ARG A 1 312 ? 50.76696 24.45392 86.88808 1.000 15.34461 312 ARG A N 1
ATOM 2225 C CA . ARG A 1 312 ? 51.37587 25.66257 86.34511 1.000 18.28635 312 ARG A CA 1
ATOM 2226 C C . ARG A 1 312 ? 51.10552 25.78239 84.84761 1.000 21.20637 312 ARG A C 1
ATOM 2227 O O . ARG A 1 312 ? 50.86633 26.88555 84.33617 1.000 18.13071 312 ARG A O 1
ATOM 2235 N N . TYR A 1 313 ? 51.10517 24.65918 84.12553 1.000 15.10190 313 TYR A N 1
ATOM 2236 C CA . TYR A 1 313 ? 50.60068 24.70665 82.75932 1.000 17.72250 313 TYR A CA 1
ATOM 2237 C C . TYR A 1 313 ? 49.15903 25.19928 82.72475 1.000 19.35234 313 TYR A C 1
ATOM 2238 O O . TYR A 1 313 ? 48.77868 25.91517 81.79501 1.000 16.60272 313 TYR A O 1
ATOM 2247 N N . GLY A 1 314 ? 48.35596 24.86197 83.74192 1.000 15.17892 314 GLY A N 1
ATOM 2248 C CA . GLY A 1 314 ? 47.00317 25.39889 83.80876 1.000 15.25571 314 GLY A CA 1
ATOM 2249 C C . GLY A 1 314 ? 46.97171 26.91847 83.89310 1.000 19.65668 314 GLY A C 1
ATOM 2250 O O . GLY A 1 314 ? 46.14822 27.56866 83.24202 1.000 15.27674 314 GLY A O 1
ATOM 2251 N N . LEU A 1 315 ? 47.87187 27.50468 84.68848 1.000 17.07982 315 LEU A N 1
ATOM 2252 C CA . LEU A 1 315 ? 47.96906 28.96181 84.74239 1.000 15.13774 315 LEU A CA 1
ATOM 2253 C C . LEU A 1 315 ? 48.21457 29.55103 83.35362 1.000 17.89349 315 LEU A C 1
ATOM 2254 O O . LEU A 1 315 ? 47.52410 30.48169 82.92627 1.000 14.96257 315 LEU A O 1
ATOM 2259 N N . PHE A 1 316 ? 49.18982 29.01740 82.62409 1.000 15.29749 316 PHE A N 1
ATOM 2260 C CA . PHE A 1 316 ? 49.53803 29.64927 81.35548 1.000 15.24548 316 PHE A CA 1
ATOM 2261 C C . PHE A 1 316 ? 48.52300 29.35536 80.25067 1.000 18.35513 316 PHE A C 1
ATOM 2262 O O . PHE A 1 316 ? 48.28520 30.21455 79.38256 1.000 16.20553 316 PHE A O 1
ATOM 2270 N N . MET A 1 317 ? 47.87757 28.19041 80.27823 1.000 15.87782 317 MET A N 1
ATOM 2271 C CA . MET A 1 317 ? 46.79147 27.95647 79.32834 1.000 16.11147 317 MET A CA 1
ATOM 2272 C C . MET A 1 317 ? 45.64165 28.92352 79.57446 1.000 16.51985 317 MET A C 1
ATOM 2273 O O . MET A 1 317 ? 45.05073 29.46062 78.62943 1.000 15.26135 317 MET A O 1
ATOM 2278 N N . ARG A 1 318 ? 45.31564 29.17540 80.84105 1.000 14.92166 318 ARG A N 1
ATOM 2279 C CA . ARG A 1 318 ? 44.21701 30.09258 81.11287 1.000 16.12244 318 ARG A CA 1
ATOM 2280 C C . ARG A 1 318 ? 44.58465 31.52970 80.75763 1.000 14.86722 318 ARG A C 1
ATOM 2281 O O . ARG A 1 318 ? 43.72263 32.28789 80.30544 1.000 14.47208 318 ARG A O 1
ATOM 2289 N N . MET A 1 319 ? 45.85746 31.90592 80.90126 1.000 14.37273 319 MET A N 1
ATOM 2290 C CA . MET A 1 319 ? 46.30300 33.21135 80.41298 1.000 13.40109 319 MET A CA 1
ATOM 2291 C C . MET A 1 319 ? 46.17776 33.30425 78.89316 1.000 17.68103 319 MET A C 1
ATOM 2292 O O . MET A 1 319 ? 45.69812 34.30998 78.35602 1.000 15.63994 319 MET A O 1
ATOM 2297 N N . ALA A 1 320 ? 46.62794 32.26861 78.18115 1.000 14.90774 320 ALA A N 1
ATOM 2298 C CA . ALA A 1 320 ? 46.50620 32.26401 76.72382 1.000 16.07920 320 ALA A CA 1
ATOM 2299 C C . ALA A 1 320 ? 45.05286 32.42707 76.30405 1.000 18.52863 320 ALA A C 1
ATOM 2300 O O . ALA A 1 320 ? 44.74489 33.17783 75.37277 1.000 16.31138 320 ALA A O 1
ATOM 2302 N N . ILE A 1 321 ? 44.14769 31.74181 76.99701 1.000 14.22606 321 ILE A N 1
ATOM 2303 C CA . ILE A 1 321 ? 42.72704 31.80987 76.65878 1.000 17.89339 321 ILE A CA 1
ATOM 2304 C C . ILE A 1 321 ? 42.16619 33.19476 76.95636 1.000 15.51422 321 ILE A C 1
ATOM 2305 O O . ILE A 1 321 ? 41.53578 33.82136 76.09364 1.000 15.81580 321 ILE A O 1
ATOM 2310 N N . LEU A 1 322 ? 42.37254 33.69311 78.18115 1.000 14.57171 322 LEU A N 1
ATOM 2311 C CA . LEU A 1 322 ? 41.81244 34.99834 78.53929 1.000 15.94972 322 LEU A CA 1
ATOM 2312 C C . LEU A 1 322 ? 42.36443 36.09615 77.64161 1.000 18.98125 322 LEU A C 1
ATOM 2313 O O . LEU A 1 322 ? 41.62246 36.98326 77.20393 1.000 16.44805 322 LEU A O 1
ATOM 2318 N N . PHE A 1 323 ? 43.67080 36.05611 77.36896 1.000 17.48680 323 PHE A N 1
ATOM 2319 C CA . PHE A 1 323 ? 44.29286 37.02973 76.47423 1.000 16.86737 323 PHE A CA 1
ATOM 2320 C C . PHE A 1 323 ? 43.64355 37.01002 75.09559 1.000 17.72405 323 PHE A C 1
ATOM 2321 O O . PHE A 1 323 ? 43.40133 38.06194 74.48938 1.000 20.88572 323 PHE A O 1
ATOM 2329 N N . SER A 1 324 ? 43.35601 35.81802 74.58701 1.000 16.20179 324 SER A N 1
ATOM 2330 C CA . SER A 1 324 ? 42.77712 35.69801 73.25183 1.000 17.85630 324 SER A CA 1
ATOM 2331 C C . SER A 1 324 ? 41.31643 36.12533 73.25016 1.000 19.44929 324 SER A C 1
ATOM 2332 O O . SER A 1 324 ? 40.84902 36.77506 72.30451 1.000 20.16067 324 SER A O 1
ATOM 2335 N N . VAL A 1 325 ? 40.58210 35.78292 74.30835 1.000 16.16364 325 VAL A N 1
ATOM 2336 C CA . VAL A 1 325 ? 39.16991 36.15828 74.38538 1.000 16.99267 325 VAL A CA 1
ATOM 2337 C C . VAL A 1 325 ? 39.01527 37.67574 74.44415 1.000 20.95635 325 VAL A C 1
ATOM 2338 O O . VAL A 1 325 ? 38.15370 38.25710 73.76423 1.000 20.43850 325 VAL A O 1
ATOM 2342 N N . LEU A 1 326 ? 39.87184 38.34678 75.21780 1.000 16.61118 326 LEU A N 1
ATOM 2343 C CA . LEU A 1 326 ? 39.66693 39.74977 75.55472 1.000 20.06340 326 LEU A CA 1
ATOM 2344 C C . LEU A 1 326 ? 40.54932 40.72497 74.78481 1.000 21.93978 326 LEU A C 1
ATOM 2345 O O . LEU A 1 326 ? 40.34547 41.93608 74.90157 1.000 23.80146 326 LEU A O 1
ATOM 2350 N N . SER A 1 327 ? 41.51387 40.26505 74.00558 1.000 28.33778 327 SER A N 1
ATOM 2351 C CA . SER A 1 327 ? 42.35703 41.22733 73.30867 1.000 35.12195 327 SER A CA 1
ATOM 2352 C C . SER A 1 327 ? 41.59880 41.79279 72.11625 1.000 37.67513 327 SER A C 1
ATOM 2353 O O . SER A 1 327 ? 40.96005 41.05266 71.36563 1.000 44.65615 327 SER A O 1
ATOM 2356 N N . GLY A 1 328 ? 41.64545 43.11171 71.97027 1.000 45.51685 328 GLY A N 1
ATOM 2357 C CA . GLY A 1 328 ? 40.94084 43.79712 70.90662 1.000 53.27503 328 GLY A CA 1
ATOM 2358 C C . GLY A 1 328 ? 41.70977 45.00328 70.40938 1.000 55.23024 328 GLY A C 1
ATOM 2359 O O . GLY A 1 328 ? 41.39680 45.55239 69.35445 1.000 69.47484 328 GLY A O 1
#

Organism: Leishmania major (NCBI:txid5664)

Nearest PDB structures (foldseek):
  7k46-assembly1_A  TM=1.003E+00  e=8.661E-62  Leishmania major
  6jkq-assembly1_B  TM=9.787E-01  e=6.849E-44  Trypanosoma cruzi
  6jl6-assembly1_B  TM=9.725E-01  e=1.142E-43  Trypanosoma cruzi
  6jkq-assembly2_F  TM=9.734E-01  e=5.301E-43  Trypanosoma cruzi
  6jl6-assembly2_F  TM=9.600E-01  e=1.800E-43  Trypanosoma cruzi

InterPro domains:
  IPR002082 Aspartate carbamoyltransferase [TIGR00670] (15-326)
  IPR002912 ACT domain [PS51671] (54-134)
  IPR006130 Aspartate/ornithine carbamoyltransferase [PR00100] (58-77)
  IPR006130 Aspartate/ornithine carbamoyltransferase [PR00100] (141-152)
  IPR006130 Aspartate/ornithine carbamoyltransferase [PR00100] (281-290)
  IPR006130 Aspartate/ornithine carbamoyltransferase [PR00100] (291-314)
  IPR006131 Aspartate/ornithine carbamoyltransferase, Asp/Orn-binding domain [PF00185] (160-323)
  IPR006132 Aspartate/ornithine carbamoyltransferase, carbamoyl-P binding [PF02729] (15-153)
  IPR036901 Aspartate/ornithine carbamoyltransferase superfamily [G3DSA:3.40.50.1370] (16-322)
  IPR036901 Aspartate/ornithine carbamoyltransferase superfamily [G3DSA:3.40.50.1370] (141-313)
  IPR036901 Aspartate/ornithine carbamoyltransferase superfamily [SSF53671] (9-326)

B-factor: mean 26.42, std 9.62, range [12.83, 83.2]